Protein 3UP9 (pdb70)

Radius of gyration: 18.35 Å; Cα contacts (8 Å, |Δi|>4): 469; chains: 1; bounding box: 37×60×36 Å

B-factor: mean 46.33, std 10.63, range [28.47, 101.65]

Organism: NCBI:txid411466

InterPro domains:
  IPR004872 Lipoprotein NlpA family [PF03180] (41-277)
  IPR004872 Lipoprotein NlpA family [PIRSF002854] (6-276)
  IPR004872 Lipoprotein NlpA family [PTHR30429] (1-277)

Solvent-accessible surface area: 11152 Å² total

Secondary structure (DSSP, 8-state):
-PEEEEEEE-IIIIIHHHHHHHHHTHHHHTEEEEEEE-SSSHHHHHHHHTTS-SEEEEEEHHHHHHHHHHH---EEE----EE---EEE-SS-S-GGG--TTEEEEEE-SHHHHHHHHHHHHHTTSEEPPP---STTTSEESSSEEEEEE-GGGHHHHTTTSSEEEE-HHHHHHTT--HHHH-SEE---TT---EEEEEEETT-TTHHHHHHHHHHHTSHHHHHHHHHH--SSSSEE-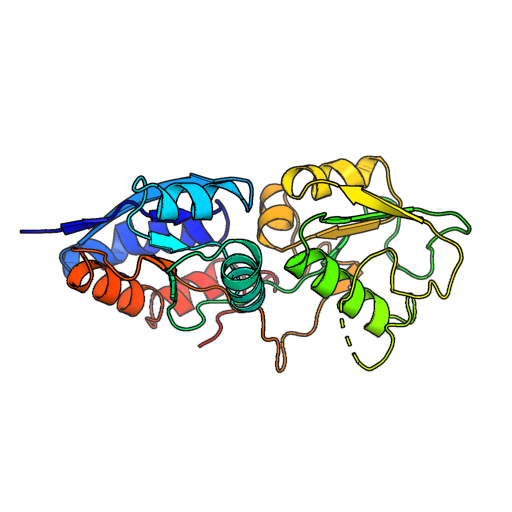-

CATH classification: 3.40.190.10 (+1 more: 3.40.190.10)

Structure (mmCIF, N/CA/C/O backbone):
data_3UP9
#
_entry.id   3UP9
#
_cell.length_a   95.917
_cell.length_b   95.917
_cell.length_c   93.781
_cell.angle_alpha   90.000
_cell.angle_beta   90.000
_cell.angle_gamma   90.000
#
_symmetry.space_group_name_H-M   'I 41'
#
loop_
_entity.id
_entity.type
_entity.pdbx_description
1 polymer 'Putative uncharacterized protein'
2 non-polymer SELENOMETHIONINE
3 non-polymer 'TETRAETHYLENE GLYCOL'
4 non-polymer 2-{2-[2-(2-{2-[2-(2-ETHOXY-ETHOXY)-ETHOXY]-ETHOXY}-ETHOXY)-ETHOXY]-ETHOXY}-ETHANOL
5 water water
#
loop_
_atom_site.group_PDB
_atom_site.id
_atom_site.type_symbol
_atom_site.label_atom_id
_atom_site.label_alt_id
_atom_site.label_comp_id
_atom_site.label_asym_id
_atom_site.label_entity_id
_atom_site.label_seq_id
_atom_site.pdbx_PDB_ins_code
_atom_site.Cartn_x
_atom_site.Cartn_y
_atom_site.Cartn_z
_atom_site.occupancy
_atom_site.B_iso_or_equiv
_atom_site.auth_seq_id
_atom_site.auth_comp_id
_atom_site.auth_asym_id
_atom_site.auth_atom_id
_atom_site.pdbx_PDB_model_num
ATOM 1 N N . ASP A 1 5 ? 21.037 2.250 47.627 1.00 78.18 37 ASP A N 1
ATOM 2 C CA . ASP A 1 5 ? 20.871 3.080 48.872 1.00 80.60 37 ASP A CA 1
ATOM 3 C C . ASP A 1 5 ? 22.077 4.024 49.273 1.00 76.38 37 ASP A C 1
ATOM 4 O O . ASP A 1 5 ? 22.312 4.270 50.479 1.00 74.11 37 ASP A O 1
ATOM 9 N N . VAL A 1 6 ? 22.799 4.562 48.271 1.00 64.65 38 VAL A N 1
ATOM 10 C CA . VAL A 1 6 ? 23.635 5.775 48.413 1.00 58.69 38 VAL A CA 1
ATOM 11 C C . VAL A 1 6 ? 22.639 6.955 48.685 1.00 53.94 38 VAL A C 1
ATOM 12 O O . VAL A 1 6 ? 21.678 7.102 47.963 1.00 52.23 38 VAL A O 1
ATOM 16 N N . VAL A 1 7 ? 22.821 7.752 49.747 1.00 48.42 39 VAL A N 1
ATOM 17 C CA . VAL A 1 7 ? 21.919 8.895 50.013 1.00 44.21 39 VAL A CA 1
ATOM 18 C C . VAL A 1 7 ? 22.539 10.192 49.432 1.00 44.16 39 VAL A C 1
ATOM 19 O O . VAL A 1 7 ? 23.729 10.452 49.600 1.00 43.92 39 VAL A O 1
ATOM 23 N N . THR A 1 8 ? 21.732 11.020 48.763 1.00 43.99 40 THR A N 1
ATOM 24 C CA . THR A 1 8 ? 22.241 12.253 48.199 1.00 43.72 40 THR A CA 1
ATOM 25 C C . THR A 1 8 ? 21.865 13.345 49.111 1.00 42.33 40 THR A C 1
ATOM 26 O O . THR A 1 8 ? 20.728 13.351 49.557 1.00 49.51 40 THR A O 1
ATOM 30 N N . LEU A 1 9 ? 22.778 14.293 49.346 1.00 40.34 41 LEU A N 1
ATOM 31 C CA . LEU A 1 9 ? 22.534 15.400 50.274 1.00 40.26 41 LEU A CA 1
ATOM 32 C C . LEU A 1 9 ? 22.682 16.750 49.597 1.00 39.70 41 LEU A C 1
ATOM 33 O O . LEU A 1 9 ? 23.750 17.045 49.132 1.00 39.87 41 LEU A O 1
ATOM 38 N N . THR A 1 10 ? 21.633 17.584 49.579 1.00 40.42 42 THR A N 1
ATOM 39 C CA A THR A 1 10 ? 21.752 18.937 49.055 0.50 40.30 42 THR A CA 1
ATOM 40 C CA B THR A 1 10 ? 21.736 18.955 49.078 0.50 39.72 42 THR A CA 1
ATOM 41 C C . THR A 1 10 ? 22.289 19.826 50.214 1.00 39.87 42 THR A C 1
ATOM 42 O O . THR A 1 10 ? 21.657 19.952 51.291 1.00 40.14 42 THR A O 1
ATOM 49 N N . VAL A 1 11 ? 23.491 20.382 50.030 1.00 37.13 43 VAL A N 1
ATOM 50 C CA . VAL A 1 11 ? 24.116 21.194 51.030 1.00 36.67 43 VAL A CA 1
ATOM 51 C C . VAL A 1 11 ? 24.420 22.585 50.458 1.00 38.50 43 VAL A C 1
ATOM 52 O O . VAL A 1 11 ? 25.121 22.696 49.435 1.00 36.93 43 VAL A O 1
ATOM 56 N N . GLY A 1 12 ? 23.896 23.632 51.129 1.00 37.70 44 GLY A N 1
ATOM 57 C CA . GLY A 1 12 ? 24.154 25.010 50.783 1.00 34.21 44 GLY A CA 1
ATOM 58 C C . GLY A 1 12 ? 25.393 25.566 51.458 1.00 34.10 44 GLY A C 1
ATOM 59 O O . GLY A 1 12 ? 25.650 25.280 52.610 1.00 35.42 44 GLY A O 1
ATOM 60 N N . ALA A 1 13 ? 26.183 26.355 50.741 1.00 34.63 45 ALA A N 1
ATOM 61 C CA . ALA A 1 13 ? 27.500 26.751 51.241 1.00 33.07 45 ALA A CA 1
ATOM 62 C C . ALA A 1 13 ? 27.904 28.025 50.565 1.00 31.77 45 ALA A C 1
ATOM 63 O O . ALA A 1 13 ? 27.577 28.227 49.405 1.00 33.36 45 ALA A O 1
ATOM 65 N N . THR A 1 14 ? 28.607 28.901 51.280 1.00 33.29 46 THR A N 1
ATOM 66 C CA . THR A 1 14 ? 29.232 30.075 50.632 1.00 34.13 46 THR A CA 1
ATOM 67 C C . THR A 1 14 ? 30.403 29.564 49.790 1.00 34.33 46 THR A C 1
ATOM 68 O O . THR A 1 14 ? 30.961 28.486 50.044 1.00 35.67 46 THR A O 1
ATOM 72 N N . PRO A 1 15 ? 30.789 30.296 48.754 1.00 35.08 47 PRO A N 1
ATOM 73 C CA . PRO A 1 15 ? 31.766 29.605 47.858 1.00 36.03 47 PRO A CA 1
ATOM 74 C C . PRO A 1 15 ? 33.135 29.270 48.451 1.00 36.16 47 PRO A C 1
ATOM 75 O O . PRO A 1 15 ? 33.671 28.203 48.155 1.00 35.43 47 PRO A O 1
ATOM 79 N N . SER A 1 16 ? 33.724 30.187 49.226 1.00 36.87 48 SER A N 1
ATOM 80 C CA . SER A 1 16 ? 35.075 29.956 49.770 1.00 36.78 48 SER A CA 1
ATOM 81 C C . SER A 1 16 ? 35.109 30.370 51.219 1.00 35.15 48 SER A C 1
ATOM 82 O O . SER A 1 16 ? 34.717 31.471 51.548 1.00 38.25 48 SER A O 1
ATOM 85 N N . PRO A 1 17 ? 35.579 29.494 52.104 1.00 36.46 49 PRO A N 1
ATOM 86 C CA . PRO A 1 17 ? 36.094 28.122 51.927 1.00 37.31 49 PRO A CA 1
ATOM 87 C C . PRO A 1 17 ? 35.058 26.982 51.746 1.00 38.79 49 PRO A C 1
ATOM 88 O O . PRO A 1 17 ? 35.428 25.863 51.310 1.00 38.35 49 PRO A O 1
ATOM 92 N N . HIS A 1 18 ? 33.804 27.251 52.096 1.00 35.58 50 HIS A N 1
ATOM 93 C CA . HIS A 1 18 ? 32.864 26.178 52.382 1.00 36.78 50 HIS A CA 1
ATOM 94 C C . HIS A 1 18 ? 32.597 25.302 51.178 1.00 36.94 50 HIS A C 1
ATOM 95 O O . HIS A 1 18 ? 32.770 24.101 51.267 1.00 36.41 50 HIS A O 1
ATOM 102 N N . ALA A 1 19 ? 32.193 25.869 50.047 1.00 35.97 51 ALA A N 1
ATOM 103 C CA . ALA A 1 19 ? 31.957 25.027 48.867 1.00 37.12 51 ALA A CA 1
ATOM 104 C C . ALA A 1 19 ? 33.229 24.339 48.413 1.00 38.27 51 ALA A C 1
ATOM 105 O O . ALA A 1 19 ? 33.170 23.200 47.993 1.00 39.19 51 ALA A O 1
ATOM 107 N N . LYS A 1 20 ? 34.384 24.980 48.509 1.00 40.27 52 LYS A N 1
ATOM 108 C CA . LYS A 1 20 ? 35.647 24.280 48.153 1.00 40.45 52 LYS A CA 1
ATOM 109 C C . LYS A 1 20 ? 35.928 23.036 49.041 1.00 38.52 52 LYS A C 1
ATOM 110 O O . LYS A 1 20 ? 36.319 21.976 48.559 1.00 43.23 52 LYS A O 1
ATOM 116 N N . ILE A 1 21 ? 35.756 23.176 50.343 1.00 38.45 53 ILE A N 1
ATOM 117 C CA . ILE A 1 21 ? 35.941 22.076 51.307 1.00 37.44 53 ILE A CA 1
ATOM 118 C C . ILE A 1 21 ? 34.952 20.968 50.954 1.00 38.31 53 ILE A C 1
ATOM 119 O O . ILE A 1 21 ? 35.326 19.802 50.893 1.00 37.52 53 ILE A O 1
ATOM 124 N N . LEU A 1 22 ? 33.697 21.333 50.674 1.00 37.14 54 LEU A N 1
ATOM 125 C CA . LEU A 1 22 ? 32.663 20.325 50.322 1.00 37.11 54 LEU A CA 1
ATOM 126 C C . LEU A 1 22 ? 32.970 19.627 48.989 1.00 37.67 54 LEU A C 1
ATOM 127 O O . LEU A 1 22 ? 32.594 18.484 48.823 1.00 38.14 54 LEU A O 1
ATOM 132 N N . THR A 1 23 ? 33.696 20.304 48.089 1.00 36.39 55 THR A N 1
ATOM 133 C CA . THR A 1 23 ? 33.990 19.777 46.773 1.00 35.46 55 THR A CA 1
ATOM 134 C C . THR A 1 23 ? 35.174 18.777 46.950 1.00 36.74 55 THR A C 1
ATOM 135 O O . THR A 1 23 ? 35.105 17.671 46.413 1.00 35.24 55 THR A O 1
ATOM 139 N N . TYR A 1 24 ? 36.178 19.127 47.771 1.00 36.74 56 TYR A N 1
ATOM 140 C CA . TYR A 1 24 ? 37.217 18.176 48.123 1.00 38.74 56 TYR A CA 1
ATOM 141 C C . TYR A 1 24 ? 36.585 16.882 48.670 1.00 38.38 56 TYR A C 1
ATOM 142 O O . TYR A 1 24 ? 36.880 15.782 48.206 1.00 37.83 56 TYR A O 1
ATOM 151 N N . ILE A 1 25 ? 35.668 17.031 49.613 1.00 37.76 57 ILE A N 1
ATOM 152 C CA . ILE A 1 25 ? 34.995 15.872 50.210 1.00 39.31 57 ILE A CA 1
ATOM 153 C C . ILE A 1 25 ? 34.229 15.092 49.130 1.00 41.05 57 ILE A C 1
ATOM 154 O O . ILE A 1 25 ? 34.340 13.895 48.990 1.00 41.45 57 ILE A O 1
ATOM 159 N N . ASN A 1 26 ? 33.438 15.784 48.349 1.00 42.38 58 ASN A N 1
ATOM 160 C CA . ASN A 1 26 ? 32.721 15.096 47.308 1.00 42.97 58 ASN A CA 1
ATOM 161 C C . ASN A 1 26 ? 33.605 14.289 46.356 1.00 43.93 58 ASN A C 1
ATOM 162 O O . ASN A 1 26 ? 33.285 13.183 45.956 1.00 46.13 58 ASN A O 1
ATOM 167 N N . ASP A 1 27 ? 34.709 14.865 45.956 1.00 45.26 59 ASP A N 1
ATOM 168 C CA . ASP A 1 27 ? 35.488 14.277 44.892 1.00 47.05 59 ASP A CA 1
ATOM 169 C C . ASP A 1 27 ? 36.434 13.245 45.463 1.00 48.12 59 ASP A C 1
ATOM 170 O O . ASP A 1 27 ? 36.913 12.401 44.724 1.00 45.61 59 ASP A O 1
ATOM 175 N N . ASN A 1 28 ? 36.762 13.354 46.758 1.00 46.44 60 ASN A N 1
ATOM 176 C CA . ASN A 1 28 ? 37.791 12.477 47.328 1.00 48.79 60 ASN A CA 1
ATOM 177 C C . ASN A 1 28 ? 37.312 11.446 48.349 1.00 49.26 60 ASN A C 1
ATOM 178 O O . ASN A 1 28 ? 37.854 10.323 48.388 1.00 50.52 60 ASN A O 1
ATOM 183 N N . LEU A 1 29 ? 36.281 11.809 49.121 1.00 46.77 61 LEU A N 1
ATOM 184 C CA . LEU A 1 29 ? 35.843 11.038 50.323 1.00 46.98 61 LEU A CA 1
ATOM 185 C C . LEU A 1 29 ? 34.379 10.514 50.311 1.00 47.62 61 LEU A C 1
ATOM 186 O O . LEU A 1 29 ? 34.064 9.535 50.956 1.00 49.76 61 LEU A O 1
ATOM 191 N N . ALA A 1 30 ? 33.471 11.152 49.588 1.00 48.03 62 ALA A N 1
ATOM 192 C CA . ALA A 1 30 ? 32.052 10.840 49.745 1.00 48.39 62 ALA A CA 1
ATOM 193 C C . ALA A 1 30 ? 31.720 9.444 49.292 1.00 51.52 62 ALA A C 1
ATOM 194 O O . ALA A 1 30 ? 30.989 8.758 49.997 1.00 53.35 62 ALA A O 1
ATOM 196 N N . ALA A 1 31 ? 32.256 9.023 48.143 1.00 53.07 63 ALA A N 1
ATOM 197 C CA . ALA A 1 31 ? 32.021 7.667 47.582 1.00 54.53 63 ALA A CA 1
ATOM 198 C C . ALA A 1 31 ? 32.358 6.520 48.561 1.00 55.28 63 ALA A C 1
ATOM 199 O O . ALA A 1 31 ? 31.604 5.564 48.657 1.00 56.40 63 ALA A O 1
ATOM 201 N N . ASP A 1 32 ? 33.492 6.594 49.251 1.00 57.49 64 ASP A N 1
ATOM 202 C CA . ASP A 1 32 ? 33.832 5.579 50.270 1.00 59.73 64 ASP A CA 1
ATOM 203 C C . ASP A 1 32 ? 32.831 5.618 51.432 1.00 58.18 64 ASP A C 1
ATOM 204 O O . ASP A 1 32 ? 32.592 4.565 52.036 1.00 58.02 64 ASP A O 1
ATOM 209 N N . ALA A 1 33 ? 32.300 6.818 51.784 1.00 52.02 65 ALA A N 1
ATOM 210 C CA . ALA A 1 33 ? 31.316 6.970 52.886 1.00 49.12 65 ALA A CA 1
ATOM 211 C C . ALA A 1 33 ? 29.846 6.577 52.511 1.00 48.96 65 ALA A C 1
ATOM 212 O O . ALA A 1 33 ? 28.964 6.525 53.373 1.00 50.55 65 ALA A O 1
ATOM 214 N N . GLY A 1 34 ? 29.610 6.258 51.239 1.00 48.81 66 GLY A N 1
ATOM 215 C CA . GLY A 1 34 ? 28.281 5.928 50.722 1.00 49.71 66 GLY A CA 1
ATOM 216 C C . GLY A 1 34 ? 27.306 7.105 50.597 1.00 48.59 66 GLY A C 1
ATOM 217 O O . GLY A 1 34 ? 26.089 6.903 50.585 1.00 48.66 66 GLY A O 1
ATOM 218 N N . ILE A 1 35 ? 27.831 8.332 50.509 1.00 47.38 67 ILE A N 1
ATOM 219 C CA . ILE A 1 35 ? 27.007 9.533 50.218 1.00 46.21 67 ILE A CA 1
ATOM 220 C C . ILE A 1 35 ? 27.433 10.277 48.904 1.00 45.88 67 ILE A C 1
ATOM 221 O O . ILE A 1 35 ? 28.528 10.113 48.408 1.00 44.24 67 ILE A O 1
ATOM 226 N N . LYS A 1 36 ? 26.511 11.066 48.360 1.00 44.88 68 LYS A N 1
ATOM 227 C CA . LYS A 1 36 ? 26.768 11.986 47.264 1.00 44.90 68 LYS A CA 1
ATOM 228 C C . LYS A 1 36 ? 26.400 13.401 47.734 1.00 42.84 68 LYS A C 1
ATOM 229 O O . LYS A 1 36 ? 25.399 13.598 48.427 1.00 42.99 68 LYS A O 1
ATOM 235 N N . LEU A 1 37 ? 27.225 14.386 47.393 1.00 40.84 69 LEU A N 1
ATOM 236 C CA . LEU A 1 37 ? 26.884 15.759 47.705 1.00 39.49 69 LEU A CA 1
ATOM 237 C C . LEU A 1 37 ? 26.370 16.545 46.506 1.00 37.92 69 LEU A C 1
ATOM 238 O O . LEU A 1 37 ? 26.955 16.544 45.450 1.00 37.98 69 LEU A O 1
ATOM 243 N N . ASP A 1 38 ? 25.287 17.267 46.714 1.00 39.00 70 ASP A N 1
ATOM 244 C CA . ASP A 1 38 ? 24.771 18.258 45.740 1.00 39.68 70 ASP A CA 1
ATOM 245 C C . ASP A 1 38 ? 25.047 19.645 46.344 1.00 39.86 70 ASP A C 1
ATOM 246 O O . ASP A 1 38 ? 24.279 20.105 47.144 1.00 37.15 70 ASP A O 1
ATOM 251 N N . ILE A 1 39 ? 26.161 20.287 45.957 1.00 40.20 71 ILE A N 1
ATOM 252 C CA . ILE A 1 39 ? 26.562 21.534 46.550 1.00 37.06 71 ILE A CA 1
ATOM 253 C C . ILE A 1 39 ? 25.802 22.648 45.852 1.00 36.58 71 ILE A C 1
ATOM 254 O O . ILE A 1 39 ? 25.845 22.736 44.646 1.00 37.40 71 ILE A O 1
ATOM 259 N N . VAL A 1 40 ? 25.176 23.518 46.646 1.00 35.78 72 VAL A N 1
ATOM 260 C CA . VAL A 1 40 ? 24.512 24.738 46.170 1.00 35.39 72 VAL A CA 1
ATOM 261 C C . VAL A 1 40 ? 25.203 25.930 46.819 1.00 35.27 72 VAL A C 1
ATOM 262 O O . VAL A 1 40 ? 25.337 26.017 48.062 1.00 33.91 72 VAL A O 1
ATOM 266 N N . GLU A 1 41 ? 25.714 26.838 45.982 1.00 35.75 73 GLU A N 1
ATOM 267 C CA . GLU A 1 41 ? 26.494 27.973 46.464 1.00 35.71 73 GLU A CA 1
ATOM 268 C C . GLU A 1 41 ? 25.560 29.155 46.751 1.00 36.18 73 GLU A C 1
ATOM 269 O O . GLU A 1 41 ? 24.530 29.336 46.072 1.00 36.62 73 GLU A O 1
ATOM 275 N N . TYR A 1 42 ? 25.827 29.862 47.846 1.00 37.17 74 TYR A N 1
ATOM 276 C CA . TYR A 1 42 ? 24.966 30.982 48.275 1.00 36.45 74 TYR A CA 1
ATOM 277 C C . TYR A 1 42 ? 25.957 32.096 48.528 1.00 37.75 74 TYR A C 1
ATOM 278 O O . TYR A 1 42 ? 27.098 31.811 48.951 1.00 37.05 74 TYR A O 1
ATOM 287 N N . THR A 1 43 ? 25.569 33.352 48.285 1.00 42.13 75 THR A N 1
ATOM 288 C CA . THR A 1 43 ? 26.513 34.479 48.491 1.00 45.94 75 THR A CA 1
ATOM 289 C C . THR A 1 43 ? 26.133 35.427 49.662 1.00 47.48 75 THR A C 1
ATOM 290 O O . THR A 1 43 ? 26.900 36.333 49.971 1.00 55.16 75 THR A O 1
ATOM 294 N N . ASP A 1 44 ? 24.985 35.208 50.296 1.00 42.86 76 ASP A N 1
ATOM 295 C CA . ASP A 1 44 ? 24.584 35.965 51.480 1.00 45.93 76 ASP A CA 1
ATOM 296 C C . ASP A 1 44 ? 24.171 35.004 52.634 1.00 43.74 76 ASP A C 1
ATOM 297 O O . ASP A 1 44 ? 24.121 33.792 52.450 1.00 43.13 76 ASP A O 1
ATOM 302 N N . TYR A 1 45 ? 23.879 35.574 53.805 1.00 41.23 77 TYR A N 1
ATOM 303 C CA . TYR A 1 45 ? 23.746 34.811 55.030 1.00 39.53 77 TYR A CA 1
ATOM 304 C C . TYR A 1 45 ? 22.313 34.410 55.342 1.00 38.71 77 TYR A C 1
ATOM 305 O O . TYR A 1 45 ? 22.116 33.388 55.982 1.00 44.93 77 TYR A O 1
ATOM 314 N N . VAL A 1 46 ? 21.349 35.206 54.883 1.00 37.99 78 VAL A N 1
ATOM 315 C CA . VAL A 1 46 ? 19.934 35.017 55.137 1.00 40.24 78 VAL A CA 1
ATOM 316 C C . VAL A 1 46 ? 19.386 33.757 54.432 1.00 41.33 78 VAL A C 1
ATOM 317 O O . VAL A 1 46 ? 18.707 32.907 55.019 1.00 39.89 78 VAL A O 1
ATOM 321 N N . GLN A 1 47 ? 19.788 33.607 53.192 1.00 42.85 79 GLN A N 1
ATOM 322 C CA . GLN A 1 47 ? 19.193 32.675 52.278 1.00 44.36 79 GLN A CA 1
ATOM 323 C C . GLN A 1 47 ? 19.414 31.197 52.551 1.00 39.96 79 GLN A C 1
ATOM 324 O O . GLN A 1 47 ? 18.486 30.437 52.412 1.00 44.46 79 GLN A O 1
ATOM 330 N N . PRO A 1 48 ? 20.631 30.761 52.922 1.00 38.47 80 PRO A N 1
ATOM 331 C CA . PRO A 1 48 ? 20.827 29.324 53.273 1.00 37.97 80 PRO A CA 1
ATOM 332 C C . PRO A 1 48 ? 20.016 28.806 54.471 1.00 37.55 80 PRO A C 1
ATOM 333 O O . PRO A 1 48 ? 19.604 27.654 54.493 1.00 37.70 80 PRO A O 1
ATOM 337 N N . ASN A 1 49 ? 19.791 29.662 55.458 1.00 36.90 81 ASN A N 1
ATOM 338 C CA . ASN A 1 49 ? 19.030 29.257 56.624 1.00 35.86 81 ASN A CA 1
ATOM 339 C C . ASN A 1 49 ? 17.528 29.177 56.240 1.00 38.24 81 ASN A C 1
ATOM 340 O O . ASN A 1 49 ? 16.865 28.198 56.596 1.00 35.13 81 ASN A O 1
ATOM 345 N N . THR A 1 50 ? 17.037 30.131 55.428 1.00 36.76 82 THR A N 1
ATOM 346 C CA . THR A 1 50 ? 15.682 30.080 54.898 1.00 37.98 82 THR A CA 1
ATOM 347 C C . THR A 1 50 ? 15.476 28.793 54.054 1.00 37.50 82 THR A C 1
ATOM 348 O O . THR A 1 50 ? 14.514 28.068 54.211 1.00 36.98 82 THR A O 1
ATOM 352 N N . ALA A 1 51 ? 16.402 28.510 53.157 1.00 37.52 83 ALA A N 1
ATOM 353 C CA . ALA A 1 51 ? 16.312 27.284 52.339 1.00 38.49 83 ALA A CA 1
ATOM 354 C C . ALA A 1 51 ? 16.341 26.035 53.217 1.00 36.18 83 ALA A C 1
ATOM 355 O O . ALA A 1 51 ? 15.582 25.133 52.935 1.00 35.57 83 ALA A O 1
ATOM 357 N N . LEU A 1 52 ? 17.226 25.967 54.231 1.00 35.79 84 LEU A N 1
ATOM 358 C CA . LEU A 1 52 ? 17.197 24.831 55.218 1.00 36.60 84 LEU A CA 1
ATOM 359 C C . LEU A 1 52 ? 15.852 24.771 55.917 1.00 36.85 84 LEU A C 1
ATOM 360 O O . LEU A 1 52 ? 15.247 23.723 55.993 1.00 37.00 84 LEU A O 1
ATOM 365 N N . ASN A 1 53 ? 15.341 25.914 56.368 1.00 39.04 85 ASN A N 1
ATOM 366 C CA . ASN A 1 53 ? 14.048 25.931 57.039 1.00 39.38 85 ASN A CA 1
ATOM 367 C C . ASN A 1 53 ? 12.882 25.461 56.184 1.00 42.23 85 ASN A C 1
ATOM 368 O O . ASN A 1 53 ? 12.017 24.737 56.686 1.00 40.26 85 ASN A O 1
ATOM 373 N N . ASP A 1 54 ? 12.849 25.899 54.922 1.00 45.54 86 ASP A N 1
ATOM 374 C CA . ASP A 1 54 ? 11.683 25.727 54.061 1.00 48.74 86 ASP A CA 1
ATOM 375 C C . ASP A 1 54 ? 11.706 24.370 53.377 1.00 48.90 86 ASP A C 1
ATOM 376 O O . ASP A 1 54 ? 10.840 24.070 52.579 1.00 47.42 86 ASP A O 1
ATOM 381 N N . GLY A 1 55 ? 12.748 23.580 53.569 1.00 46.91 87 GLY A N 1
ATOM 382 C CA . GLY A 1 55 ? 12.804 22.283 52.910 1.00 46.06 87 GLY A CA 1
ATOM 383 C C . GLY A 1 55 ? 13.578 22.193 51.589 1.00 45.13 87 GLY A C 1
ATOM 384 O O . GLY A 1 55 ? 13.402 21.258 50.883 1.00 45.02 87 GLY A O 1
ATOM 385 N N . ASP A 1 56 ? 14.468 23.117 51.270 1.00 47.14 88 ASP A N 1
ATOM 386 C CA . ASP A 1 56 ? 15.155 23.094 49.980 1.00 48.79 88 ASP A CA 1
ATOM 387 C C . ASP A 1 56 ? 16.558 22.429 50.044 1.00 47.03 88 ASP A C 1
ATOM 388 O O . ASP A 1 56 ? 17.083 22.006 49.020 1.00 47.77 88 ASP A O 1
ATOM 393 N N . LEU A 1 57 ? 17.124 22.386 51.255 1.00 42.89 89 LEU A N 1
ATOM 394 C CA . LEU A 1 57 ? 18.436 21.910 51.574 1.00 38.83 89 LEU A CA 1
ATOM 395 C C . LEU A 1 57 ? 18.287 20.893 52.671 1.00 39.00 89 LEU A C 1
ATOM 396 O O . LEU A 1 57 ? 17.411 20.967 53.518 1.00 42.38 89 LEU A O 1
ATOM 401 N N . ASP A 1 58 ? 19.178 19.933 52.658 1.00 42.32 90 ASP A N 1
ATOM 402 C CA . ASP A 1 58 ? 19.306 18.956 53.738 1.00 42.09 90 ASP A CA 1
ATOM 403 C C . ASP A 1 58 ? 20.180 19.513 54.863 1.00 38.69 90 ASP A C 1
ATOM 404 O O . ASP A 1 58 ? 19.958 19.191 56.024 1.00 42.81 90 ASP A O 1
ATOM 409 N N . ALA A 1 59 ? 21.164 20.334 54.523 1.00 35.49 91 ALA A N 1
ATOM 410 C CA . ALA A 1 59 ? 22.127 20.871 55.491 1.00 35.56 91 ALA A CA 1
ATOM 411 C C . ALA A 1 59 ? 22.657 22.151 54.882 1.00 34.38 91 ALA A C 1
ATOM 412 O O . ALA A 1 59 ? 22.507 22.356 53.700 1.00 37.93 91 ALA A O 1
ATOM 414 N N . ASN A 1 60 ? 23.237 23.033 55.673 1.00 33.37 92 ASN A N 1
ATOM 415 C CA . ASN A 1 60 ? 24.067 24.112 55.124 1.00 34.24 92 ASN A CA 1
ATOM 416 C C . ASN A 1 60 ? 25.384 24.156 55.899 1.00 35.49 92 ASN A C 1
ATOM 417 O O . ASN A 1 60 ? 25.491 23.659 57.011 1.00 35.21 92 ASN A O 1
ATOM 422 N N . PHE A 1 61 ? 26.390 24.722 55.262 1.00 35.55 93 PHE A N 1
ATOM 423 C CA . PHE A 1 61 ? 27.717 24.836 55.838 1.00 37.30 93 PHE A CA 1
ATOM 424 C C . PHE A 1 61 ? 28.261 26.210 55.447 1.00 37.76 93 PHE A C 1
ATOM 425 O O . PHE A 1 61 ? 28.830 26.376 54.373 1.00 33.94 93 PHE A O 1
ATOM 433 N N . TYR A 1 62 ? 27.988 27.204 56.303 1.00 37.65 94 TYR A N 1
ATOM 434 C CA . TYR A 1 62 ? 28.367 28.592 56.027 1.00 36.93 94 TYR A CA 1
ATOM 435 C C . TYR A 1 62 ? 28.415 29.479 57.263 1.00 37.38 94 TYR A C 1
ATOM 436 O O . TYR A 1 62 ? 28.917 30.560 57.169 1.00 36.27 94 TYR A O 1
ATOM 445 N N . GLN A 1 63 ? 27.866 29.030 58.399 1.00 36.84 95 GLN A N 1
ATOM 446 C CA . GLN A 1 63 ? 27.623 29.912 59.511 1.00 35.93 95 GLN A CA 1
ATOM 447 C C . GLN A 1 63 ? 28.386 29.523 60.795 1.00 36.32 95 GLN A C 1
ATOM 448 O O . GLN A 1 63 ? 28.838 28.391 60.954 1.00 34.76 95 GLN A O 1
ATOM 454 N N . THR A 1 64 ? 28.548 30.510 61.661 1.00 34.89 96 THR A N 1
ATOM 455 C CA . THR A 1 64 ? 29.299 30.420 62.876 1.00 34.78 96 THR A CA 1
ATOM 456 C C . THR A 1 64 ? 28.284 30.101 63.951 1.00 35.18 96 THR A C 1
ATOM 457 O O . THR A 1 64 ? 27.100 30.335 63.797 1.00 35.09 96 THR A O 1
ATOM 461 N N . VAL A 1 65 ? 28.788 29.572 65.059 1.00 37.83 97 VAL A N 1
ATOM 462 C CA . VAL A 1 65 ? 27.981 29.169 66.195 1.00 36.17 97 VAL A CA 1
ATOM 463 C C . VAL A 1 65 ? 27.224 30.347 66.780 1.00 37.13 97 VAL A C 1
ATOM 464 O O . VAL A 1 65 ? 26.044 30.214 67.041 1.00 40.47 97 VAL A O 1
ATOM 468 N N . PRO A 1 66 ? 27.872 31.504 66.984 1.00 40.19 98 PRO A N 1
ATOM 469 C CA . PRO A 1 66 ? 27.122 32.659 67.454 1.00 39.39 98 PRO A CA 1
ATOM 470 C C . PRO A 1 66 ? 26.020 33.205 66.512 1.00 37.93 98 PRO A C 1
ATOM 471 O O . PRO A 1 66 ? 24.950 33.616 66.978 1.00 36.59 98 PRO A O 1
ATOM 475 N N . TYR A 1 67 ? 26.270 33.226 65.215 1.00 34.23 99 TYR A N 1
ATOM 476 C CA . TYR A 1 67 ? 25.265 33.620 64.260 1.00 33.73 99 TYR A CA 1
ATOM 477 C C . TYR A 1 67 ? 24.079 32.652 64.306 1.00 33.96 99 TYR A C 1
ATOM 478 O O . TYR A 1 67 ? 22.914 33.097 64.285 1.00 33.77 99 TYR A O 1
ATOM 487 N N . LEU A 1 68 ? 24.365 31.342 64.357 1.00 33.81 100 LEU A N 1
ATOM 488 C CA . LEU A 1 68 ? 23.312 30.315 64.465 1.00 36.46 100 LEU A CA 1
ATOM 489 C C . LEU A 1 68 ? 22.452 30.525 65.709 1.00 38.36 100 LEU A C 1
ATOM 490 O O . LEU A 1 68 ? 21.237 30.485 65.626 1.00 40.69 100 LEU A O 1
ATOM 495 N N . GLU A 1 69 ? 23.092 30.784 66.850 1.00 39.20 101 GLU A N 1
ATOM 496 C CA . GLU A 1 69 ? 22.382 30.985 68.108 1.00 39.57 101 GLU A CA 1
ATOM 497 C C . GLU A 1 69 ? 21.475 32.209 68.018 1.00 38.19 101 GLU A C 1
ATOM 498 O O . GLU A 1 69 ? 20.357 32.166 68.454 1.00 38.00 101 GLU A O 1
ATOM 504 N N . ASN A 1 70 ? 21.963 33.289 67.450 1.00 37.25 102 ASN A N 1
ATOM 505 C CA . ASN A 1 70 ? 21.134 34.460 67.183 1.00 39.13 102 ASN A CA 1
ATOM 506 C C . ASN A 1 70 ? 19.939 34.190 66.222 1.00 38.85 102 ASN A C 1
ATOM 507 O O . ASN A 1 70 ? 18.830 34.708 66.492 1.00 39.42 102 ASN A O 1
ATOM 512 N N . ALA A 1 71 ? 20.163 33.392 65.161 1.00 35.67 103 ALA A N 1
ATOM 513 C CA . ALA A 1 71 ? 19.123 33.082 64.159 1.00 35.74 103 ALA A CA 1
ATOM 514 C C . ALA A 1 71 ? 18.013 32.251 64.799 1.00 36.54 103 ALA A C 1
ATOM 515 O O . ALA A 1 71 ? 16.835 32.466 64.524 1.00 36.39 103 ALA A O 1
ATOM 517 N N . GLU A 1 72 ? 18.397 31.321 65.671 1.00 36.57 104 GLU A N 1
ATOM 518 C CA . GLU A 1 72 ? 17.420 30.541 66.439 1.00 38.34 104 GLU A CA 1
ATOM 519 C C . GLU A 1 72 ? 16.596 31.401 67.419 1.00 41.02 104 GLU A C 1
ATOM 520 O O . GLU A 1 72 ? 15.414 31.201 67.616 1.00 43.02 104 GLU A O 1
ATOM 526 N N . LYS A 1 73 ? 17.251 32.379 68.028 1.00 44.87 105 LYS A N 1
ATOM 527 C CA . LYS A 1 73 ? 16.647 33.271 69.003 1.00 47.20 105 LYS A CA 1
ATOM 528 C C . LYS A 1 73 ? 15.698 34.266 68.296 1.00 47.69 105 LYS A C 1
ATOM 529 O O . LYS A 1 73 ? 14.598 34.410 68.742 1.00 44.41 105 LYS A O 1
ATOM 535 N N . GLN A 1 74 ? 16.154 34.911 67.206 1.00 48.85 106 GLN A N 1
ATOM 536 C CA . GLN A 1 74 ? 15.394 35.927 66.450 1.00 49.99 106 GLN A CA 1
ATOM 537 C C . GLN A 1 74 ? 14.298 35.253 65.625 1.00 49.15 106 GLN A C 1
ATOM 538 O O . GLN A 1 74 ? 13.205 35.796 65.527 1.00 45.83 106 GLN A O 1
ATOM 544 N N . PHE A 1 75 ? 14.567 34.085 65.020 1.00 47.72 107 PHE A N 1
ATOM 545 C CA . PHE A 1 75 ? 13.574 33.492 64.101 1.00 48.94 107 PHE A CA 1
ATOM 546 C C . PHE A 1 75 ? 12.889 32.229 64.504 1.00 47.39 107 PHE A C 1
ATOM 547 O O . PHE A 1 75 ? 11.951 31.863 63.825 1.00 48.74 107 PHE A O 1
ATOM 555 N N . GLY A 1 76 ? 13.355 31.524 65.548 1.00 46.48 108 GLY A N 1
ATOM 556 C CA . GLY A 1 76 ? 12.687 30.291 66.053 1.00 43.36 108 GLY A CA 1
ATOM 557 C C . GLY A 1 76 ? 13.081 29.048 65.253 1.00 42.35 108 GLY A C 1
ATOM 558 O O . GLY A 1 76 ? 12.446 27.979 65.327 1.00 39.39 108 GLY A O 1
ATOM 559 N N . TYR A 1 77 ? 14.128 29.169 64.455 1.00 40.39 109 TYR A N 1
ATOM 560 C CA . TYR A 1 77 ? 14.550 28.023 63.661 1.00 42.84 109 TYR A CA 1
ATOM 561 C C . TYR A 1 77 ? 14.800 26.802 64.553 1.00 43.59 109 TYR A C 1
ATOM 562 O O . TYR A 1 77 ? 15.379 26.911 65.635 1.00 43.52 109 TYR A O 1
ATOM 571 N N . ASN A 1 78 ? 14.328 25.638 64.099 1.00 44.35 110 ASN A N 1
ATOM 572 C CA . ASN A 1 78 ? 14.628 24.383 64.789 1.00 44.02 110 ASN A CA 1
ATOM 573 C C . ASN A 1 78 ? 15.813 23.656 64.113 1.00 41.89 110 ASN A C 1
ATOM 574 O O . ASN A 1 78 ? 15.626 22.628 63.458 1.00 43.71 110 ASN A O 1
ATOM 579 N N . PHE A 1 79 ? 17.028 24.164 64.327 1.00 40.57 111 PHE A N 1
ATOM 580 C CA . PHE A 1 79 ? 18.227 23.575 63.762 1.00 39.47 111 PHE A CA 1
ATOM 581 C C . PHE A 1 79 ? 19.138 22.851 64.784 1.00 41.09 111 PHE A C 1
ATOM 582 O O . PHE A 1 79 ? 19.090 23.058 65.992 1.00 41.39 111 PHE A O 1
ATOM 590 N N . GLU A 1 80 ? 19.979 21.983 64.238 1.00 41.39 112 GLU A N 1
ATOM 591 C CA . GLU A 1 80 ? 20.953 21.225 64.977 1.00 39.68 112 GLU A CA 1
ATOM 592 C C . GLU A 1 80 ? 22.302 21.469 64.296 1.00 38.19 112 GLU A C 1
ATOM 593 O O . GLU A 1 80 ? 22.370 21.554 63.077 1.00 40.58 112 GLU A O 1
ATOM 599 N N . ALA A 1 81 ? 23.359 21.617 65.081 1.00 38.35 113 ALA A N 1
ATOM 600 C CA . ALA A 1 81 ? 24.697 21.907 64.575 1.00 36.03 113 ALA A CA 1
ATOM 601 C C . ALA A 1 81 ? 25.745 20.886 65.049 1.00 37.94 113 ALA A C 1
ATOM 602 O O . ALA A 1 81 ? 25.666 20.253 66.135 1.00 37.29 113 ALA A O 1
ATOM 604 N N . GLY A 1 82 ? 26.742 20.777 64.192 1.00 36.23 114 GLY A N 1
ATOM 605 C CA . GLY A 1 82 ? 27.904 19.977 64.407 1.00 38.89 114 GLY A CA 1
ATOM 606 C C . GLY A 1 82 ? 29.010 20.722 65.076 1.00 38.82 114 GLY A C 1
ATOM 607 O O . GLY A 1 82 ? 28.841 21.883 65.452 1.00 41.73 114 GLY A O 1
ATOM 608 N N . GLU A 1 83 ? 30.125 20.014 65.241 1.00 41.36 115 GLU A N 1
ATOM 609 C CA . GLU A 1 83 ? 31.362 20.547 65.797 1.00 44.88 115 GLU A CA 1
ATOM 610 C C . GLU A 1 83 ? 32.017 21.588 64.885 1.00 40.46 115 GLU A C 1
ATOM 611 O O . GLU A 1 83 ? 31.938 21.498 63.690 1.00 40.77 115 GLU A O 1
ATOM 617 N N . GLY A 1 84 ? 32.750 22.512 65.466 1.00 40.66 116 GLY A N 1
ATOM 618 C CA . GLY A 1 84 ? 33.542 23.484 64.738 1.00 39.43 116 GLY A CA 1
ATOM 619 C C . GLY A 1 84 ? 34.428 22.819 63.712 1.00 38.46 116 GLY A C 1
ATOM 620 O O . GLY A 1 84 ? 35.163 21.861 63.991 1.00 39.71 116 GLY A O 1
ATOM 621 N N . ILE A 1 85 ? 34.322 23.303 62.506 1.00 36.61 117 ILE A N 1
ATOM 622 C CA . ILE A 1 85 ? 35.201 22.855 61.433 1.00 38.81 117 ILE A CA 1
ATOM 623 C C . ILE A 1 85 ? 36.405 23.792 61.244 1.00 37.11 117 ILE A C 1
ATOM 624 O O . ILE A 1 85 ? 37.532 23.336 61.246 1.00 36.51 117 ILE A O 1
ATOM 629 N N . HIS A 1 86 ? 36.137 25.078 61.080 1.00 35.59 118 HIS A N 1
ATOM 630 C CA . HIS A 1 86 ? 37.166 26.055 60.914 1.00 37.22 118 HIS A CA 1
ATOM 631 C C . HIS A 1 86 ? 36.713 27.421 61.373 1.00 39.53 118 HIS A C 1
ATOM 632 O O . HIS A 1 86 ? 35.526 27.680 61.509 1.00 36.91 118 HIS A O 1
ATOM 639 N N . LEU A 1 87 ? 37.711 28.265 61.638 1.00 39.47 119 LEU A N 1
ATOM 640 C CA . LEU A 1 87 ? 37.575 29.639 61.962 1.00 40.40 119 LEU A CA 1
ATOM 641 C C . LEU A 1 87 ? 38.092 30.483 60.796 1.00 41.64 119 LEU A C 1
ATOM 642 O O . LEU A 1 87 ? 39.107 30.133 60.156 1.00 41.87 119 LEU A O 1
ATOM 647 N N . GLU A 1 88 ? 37.381 31.578 60.522 1.00 41.52 120 GLU A N 1
ATOM 648 C CA . GLU A 1 88 ? 37.818 32.632 59.598 1.00 38.34 120 GLU A CA 1
ATOM 649 C C . GLU A 1 88 ? 38.021 33.914 60.384 1.00 37.81 120 GLU A C 1
ATOM 650 O O . GLU A 1 88 ? 37.025 34.583 60.672 1.00 39.75 120 GLU A O 1
ATOM 656 N N . PRO A 1 89 ? 39.285 34.262 60.750 1.00 36.38 121 PRO A N 1
ATOM 657 C CA . PRO A 1 89 ? 39.490 35.488 61.450 1.00 36.81 121 PRO A CA 1
ATOM 658 C C . PRO A 1 89 ? 38.860 36.725 60.736 1.00 36.70 121 PRO A C 1
ATOM 659 O O . PRO A 1 89 ? 38.958 36.894 59.508 1.00 36.37 121 PRO A O 1
ATOM 663 N N . LEU A 1 90 ? 38.181 37.560 61.519 1.00 34.48 122 LEU A N 1
ATOM 664 C CA . LEU A 1 90 ? 37.548 38.748 60.992 1.00 34.39 122 LEU A CA 1
ATOM 665 C C . LEU A 1 90 ? 38.622 39.793 60.797 1.00 37.21 122 LEU A C 1
ATOM 666 O O . LEU A 1 90 ? 39.563 39.911 61.620 1.00 38.07 122 LEU A O 1
ATOM 671 N N . GLY A 1 91 ? 38.526 40.531 59.697 1.00 36.40 123 GLY A N 1
ATOM 672 C CA . GLY A 1 91 ? 39.506 41.566 59.425 1.00 37.56 123 GLY A CA 1
ATOM 673 C C . GLY A 1 91 ? 38.912 42.935 59.130 1.00 36.19 123 GLY A C 1
ATOM 674 O O . GLY A 1 91 ? 37.764 43.070 58.712 1.00 38.18 123 GLY A O 1
ATOM 675 N N . VAL A 1 92 ? 39.720 43.944 59.396 1.00 38.87 124 VAL A N 1
ATOM 676 C CA . VAL A 1 92 ? 39.517 45.301 58.959 1.00 38.92 124 VAL A CA 1
ATOM 677 C C . VAL A 1 92 ? 40.343 45.378 57.698 1.00 39.57 124 VAL A C 1
ATOM 678 O O . VAL A 1 92 ? 41.528 44.982 57.675 1.00 40.34 124 VAL A O 1
ATOM 682 N N . PHE A 1 93 ? 39.679 45.816 56.641 1.00 38.54 125 PHE A N 1
ATOM 683 C CA . PHE A 1 93 ? 40.275 45.987 55.353 1.00 38.77 125 PHE A CA 1
ATOM 684 C C . PHE A 1 93 ? 40.124 47.410 54.925 1.00 37.31 125 PHE A C 1
ATOM 685 O O . PHE A 1 93 ? 39.292 48.134 55.443 1.00 37.89 125 PHE A O 1
ATOM 693 N N . SER A 1 94 ? 40.940 47.805 53.960 1.00 39.16 126 SER A N 1
ATOM 694 C CA . SER A 1 94 ? 40.884 49.136 53.383 1.00 39.08 126 SER A CA 1
ATOM 695 C C . SER A 1 94 ? 41.598 49.133 52.028 1.00 40.97 126 SER A C 1
ATOM 696 O O . SER A 1 94 ? 42.537 48.400 51.825 1.00 41.88 126 SER A O 1
ATOM 699 N N . ASN A 1 95 ? 41.138 49.980 51.113 1.00 43.50 127 ASN A N 1
ATOM 700 C CA . ASN A 1 95 ? 41.914 50.327 49.932 1.00 45.05 127 ASN A CA 1
ATOM 701 C C . ASN A 1 95 ? 42.538 51.724 49.999 1.00 46.44 127 ASN A C 1
ATOM 702 O O . ASN A 1 95 ? 43.191 52.133 49.026 1.00 46.19 127 ASN A O 1
ATOM 707 N N . LYS A 1 96 ? 42.337 52.452 51.114 1.00 45.45 128 LYS A N 1
ATOM 708 C CA . LYS A 1 96 ? 42.750 53.881 51.208 1.00 45.49 128 LYS A CA 1
ATOM 709 C C . LYS A 1 96 ? 43.862 54.087 52.240 1.00 43.90 128 LYS A C 1
ATOM 710 O O . LYS A 1 96 ? 44.586 55.067 52.187 1.00 46.43 128 LYS A O 1
ATOM 716 N N . HIS A 1 97 ? 44.001 53.146 53.175 1.00 42.83 129 HIS A N 1
ATOM 717 C CA . HIS A 1 97 ? 44.933 53.234 54.307 1.00 41.37 129 HIS A CA 1
ATOM 718 C C . HIS A 1 97 ? 45.499 51.848 54.626 1.00 41.30 129 HIS A C 1
ATOM 719 O O . HIS A 1 97 ? 44.880 50.811 54.309 1.00 38.36 129 HIS A O 1
ATOM 726 N N . LYS A 1 98 ? 46.661 51.826 55.282 1.00 42.07 130 LYS A N 1
ATOM 727 C CA . LYS A 1 98 ? 47.262 50.577 55.774 1.00 43.63 130 LYS A CA 1
ATOM 728 C C . LYS A 1 98 ? 47.224 50.553 57.354 1.00 43.09 130 LYS A C 1
ATOM 729 O O . LYS A 1 98 ? 47.585 49.558 57.971 1.00 44.14 130 LYS A O 1
ATOM 735 N N . SER A 1 99 ? 46.765 51.625 57.994 1.00 41.30 131 SER A N 1
ATOM 736 C CA . SER A 1 99 ? 46.677 51.688 59.467 1.00 43.13 131 SER A CA 1
ATOM 737 C C . SER A 1 99 ? 45.340 52.275 59.868 1.00 44.74 131 SER A C 1
ATOM 738 O O . SER A 1 99 ? 44.905 53.275 59.311 1.00 43.95 131 SER A O 1
ATOM 741 N N . LEU A 1 100 ? 44.697 51.650 60.853 1.00 46.57 132 LEU A N 1
ATOM 742 C CA . LEU A 1 100 ? 43.484 52.209 61.468 1.00 46.56 132 LEU A CA 1
ATOM 743 C C . LEU A 1 100 ? 43.721 53.566 62.162 1.00 45.97 132 LEU A C 1
ATOM 744 O O . LEU A 1 100 ? 42.810 54.362 62.307 1.00 49.86 132 LEU A O 1
ATOM 749 N N . ASP A 1 101 ? 44.947 53.877 62.550 1.00 47.76 133 ASP A N 1
ATOM 750 C CA . ASP A 1 101 ? 45.262 55.196 63.128 1.00 50.24 133 ASP A CA 1
ATOM 751 C C . ASP A 1 101 ? 45.134 56.372 62.170 1.00 49.72 133 ASP A C 1
ATOM 752 O O . ASP A 1 101 ? 45.185 57.507 62.596 1.00 50.44 133 ASP A O 1
ATOM 757 N N . GLU A 1 102 ? 44.988 56.088 60.880 1.00 48.30 134 GLU A N 1
ATOM 758 C CA . GLU A 1 102 ? 44.865 57.089 59.867 1.00 48.00 134 GLU A CA 1
ATOM 759 C C . GLU A 1 102 ? 43.412 57.372 59.525 1.00 45.57 134 GLU A C 1
ATOM 760 O O . GLU A 1 102 ? 43.138 58.098 58.609 1.00 45.31 134 GLU A O 1
ATOM 766 N N . LEU A 1 103 ? 42.490 56.793 60.281 1.00 45.25 135 LEU A N 1
ATOM 767 C CA . LEU A 1 103 ? 41.074 57.097 60.189 1.00 46.27 135 LEU A CA 1
ATOM 768 C C . LEU A 1 103 ? 40.921 58.613 60.246 1.00 47.91 135 LEU A C 1
ATOM 769 O O . LEU A 1 103 ? 41.223 59.238 61.259 1.00 49.75 135 LEU A O 1
ATOM 774 N N . PRO A 1 104 ? 40.509 59.222 59.128 1.00 48.75 136 PRO A N 1
ATOM 775 C CA . PRO A 1 104 ? 40.343 60.660 59.160 1.00 51.58 136 PRO A CA 1
ATOM 776 C C . PRO A 1 104 ? 39.225 61.078 60.112 1.00 51.22 136 PRO A C 1
ATOM 777 O O . PRO A 1 104 ? 38.308 60.313 60.357 1.00 49.53 136 PRO A O 1
ATOM 781 N N . ASP A 1 105 ? 39.357 62.267 60.662 1.00 53.82 137 ASP A N 1
ATOM 782 C CA . ASP A 1 105 ? 38.294 62.932 61.382 1.00 57.65 137 ASP A CA 1
ATOM 783 C C . ASP A 1 105 ? 37.022 63.057 60.512 1.00 56.64 137 ASP A C 1
ATOM 784 O O . ASP A 1 105 ? 37.062 63.708 59.462 1.00 55.39 137 ASP A O 1
ATOM 789 N N . GLY A 1 106 ? 35.919 62.444 60.954 1.00 55.27 138 GLY A N 1
ATOM 790 C CA . GLY A 1 106 ? 34.698 62.291 60.133 1.00 54.76 138 GLY A CA 1
ATOM 791 C C . GLY A 1 106 ? 34.794 61.238 59.030 1.00 51.88 138 GLY A C 1
ATOM 792 O O . GLY A 1 106 ? 34.016 61.237 58.083 1.00 53.52 138 GLY A O 1
ATOM 793 N N . GLY A 1 107 ? 35.739 60.324 59.175 1.00 49.81 139 GLY A N 1
ATOM 794 C CA . GLY A 1 107 ? 35.942 59.225 58.226 1.00 49.93 139 GLY A CA 1
ATOM 795 C C . GLY A 1 107 ? 34.856 58.176 58.385 1.00 48.90 139 GLY A C 1
ATOM 796 O O . GLY A 1 107 ? 34.014 58.300 59.269 1.00 50.05 139 GLY A O 1
ATOM 797 N N . THR A 1 108 ? 34.878 57.149 57.546 1.00 46.86 140 THR A N 1
ATOM 798 C CA . THR A 1 108 ? 33.786 56.177 57.495 1.00 44.62 140 THR A CA 1
ATOM 799 C C . THR A 1 108 ? 34.279 54.725 57.594 1.00 42.50 140 THR A C 1
ATOM 800 O O . THR A 1 108 ? 35.326 54.412 57.097 1.00 40.63 140 THR A O 1
ATOM 804 N N . ILE A 1 109 ? 33.520 53.857 58.272 1.00 43.27 141 ILE A N 1
ATOM 805 C CA . ILE A 1 109 ? 33.847 52.438 58.396 1.00 41.09 141 ILE A CA 1
ATOM 806 C C . ILE A 1 109 ? 32.588 51.692 58.016 1.00 40.11 141 ILE A C 1
ATOM 807 O O . ILE A 1 109 ? 31.568 51.852 58.648 1.00 38.51 141 ILE A O 1
ATOM 812 N N . GLY A 1 110 ? 32.677 50.935 56.926 1.00 40.32 142 GLY A N 1
ATOM 813 C CA . GLY A 1 110 ? 31.651 49.976 56.549 1.00 40.14 142 GLY A CA 1
ATOM 814 C C . GLY A 1 110 ? 31.547 48.825 57.527 1.00 40.00 142 GLY A C 1
ATOM 815 O O . GLY A 1 110 ? 32.560 48.259 57.949 1.00 42.46 142 GLY A O 1
ATOM 816 N N . ILE A 1 111 ? 30.325 48.465 57.876 1.00 40.35 143 ILE A N 1
ATOM 817 C CA . ILE A 1 111 ? 30.058 47.431 58.874 1.00 39.09 143 ILE A CA 1
ATOM 818 C C . ILE A 1 111 ? 28.821 46.648 58.410 1.00 40.44 143 ILE A C 1
ATOM 819 O O . ILE A 1 111 ? 27.860 47.218 57.922 1.00 41.00 143 ILE A O 1
ATOM 824 N N . ILE A 1 112 ? 28.874 45.332 58.525 1.00 40.44 144 ILE A N 1
ATOM 825 C CA . ILE A 1 112 ? 27.766 44.465 58.151 1.00 41.14 144 ILE A CA 1
ATOM 826 C C . ILE A 1 112 ? 26.483 44.792 58.969 1.00 45.40 144 ILE A C 1
ATOM 827 O O . ILE A 1 112 ? 26.519 45.348 60.094 1.00 48.36 144 ILE A O 1
ATOM 832 N N . SER A 1 113 ? 25.340 44.394 58.426 1.00 47.14 145 SER A N 1
ATOM 833 C CA . SER A 1 113 ? 24.047 44.808 58.993 1.00 49.62 145 SER A CA 1
ATOM 834 C C . SER A 1 113 ? 23.343 43.757 59.842 1.00 44.89 145 SER A C 1
ATOM 835 O O . SER A 1 113 ? 22.462 44.099 60.575 1.00 44.94 145 SER A O 1
ATOM 838 N N . ASP A 1 114 ? 23.762 42.496 59.792 1.00 47.01 146 ASP A N 1
ATOM 839 C CA . ASP A 1 114 ? 23.159 41.458 60.658 1.00 44.26 146 ASP A CA 1
ATOM 840 C C . ASP A 1 114 ? 23.685 41.578 62.109 1.00 43.96 146 ASP A C 1
ATOM 841 O O . ASP A 1 114 ? 24.852 41.944 62.309 1.00 44.14 146 ASP A O 1
ATOM 846 N N . THR A 1 115 ? 22.819 41.291 63.092 1.00 42.03 147 THR A N 1
ATOM 847 C CA . THR A 1 115 ? 23.127 41.414 64.517 1.00 44.48 147 THR A CA 1
ATOM 848 C C . THR A 1 115 ? 24.435 40.738 64.969 1.00 44.43 147 THR A C 1
ATOM 849 O O . THR A 1 115 ? 25.316 41.410 65.484 1.00 43.80 147 THR A O 1
ATOM 853 N N . ALA A 1 116 ? 24.548 39.422 64.759 1.00 44.68 148 ALA A N 1
ATOM 854 C CA . ALA A 1 116 ? 25.683 38.626 65.238 1.00 40.35 148 ALA A CA 1
ATOM 855 C C . ALA A 1 116 ? 27.041 39.100 64.721 1.00 41.67 148 ALA A C 1
ATOM 856 O O . ALA A 1 116 ? 28.033 39.136 65.488 1.00 44.35 148 ALA A O 1
ATOM 858 N N . ASN A 1 117 ? 27.100 39.405 63.419 1.00 40.13 149 ASN A N 1
ATOM 859 C CA . ASN A 1 117 ? 28.339 39.814 62.751 1.00 37.87 149 ASN A CA 1
ATOM 860 C C . ASN A 1 117 ? 28.710 41.288 62.957 1.00 36.99 149 ASN A C 1
ATOM 861 O O . ASN A 1 117 ? 29.911 41.607 63.033 1.00 37.33 149 ASN A O 1
ATOM 866 N N . GLN A 1 118 ? 27.704 42.168 63.072 1.00 36.28 150 GLN A N 1
ATOM 867 C CA . GLN A 1 118 ? 27.933 43.557 63.464 1.00 36.47 150 GLN A CA 1
ATOM 868 C C . GLN A 1 118 ? 28.472 43.596 64.894 1.00 38.34 150 GLN A C 1
ATOM 869 O O . GLN A 1 118 ? 29.444 44.307 65.237 1.00 37.36 150 GLN A O 1
ATOM 875 N N . SER A 1 119 ? 27.860 42.801 65.735 1.00 39.09 151 SER A N 1
ATOM 876 C CA . SER A 1 119 ? 28.336 42.692 67.101 1.00 43.40 151 SER A CA 1
ATOM 877 C C . SER A 1 119 ? 29.812 42.218 67.152 1.00 42.82 151 SER A C 1
ATOM 878 O O . SER A 1 119 ? 30.654 42.827 67.836 1.00 40.21 151 SER A O 1
ATOM 881 N N . ARG A 1 120 ? 30.138 41.198 66.356 1.00 41.42 152 ARG A N 1
ATOM 882 C CA . ARG A 1 120 ? 31.502 40.685 66.340 1.00 40.45 152 ARG A CA 1
ATOM 883 C C . ARG A 1 120 ? 32.557 41.724 65.799 1.00 40.51 152 ARG A C 1
ATOM 884 O O . ARG A 1 120 ? 33.661 41.820 66.336 1.00 41.65 152 ARG A O 1
ATOM 892 N N . ALA A 1 121 ? 32.175 42.482 64.762 1.00 39.14 153 ALA A N 1
ATOM 893 C CA . ALA A 1 121 ? 32.978 43.555 64.158 1.00 38.51 153 ALA A CA 1
ATOM 894 C C . ALA A 1 121 ? 33.201 44.705 65.157 1.00 38.30 153 ALA A C 1
ATOM 895 O O . ALA A 1 121 ? 34.316 45.236 65.275 1.00 37.98 153 ALA A O 1
ATOM 897 N N . LEU A 1 122 ? 32.125 45.084 65.862 1.00 40.77 154 LEU A N 1
ATOM 898 C CA . LEU A 1 122 ? 32.188 46.039 66.983 1.00 41.33 154 LEU A CA 1
ATOM 899 C C . LEU A 1 122 ? 33.170 45.610 68.070 1.00 42.34 154 LEU A C 1
ATOM 900 O O . LEU A 1 122 ? 33.973 46.431 68.495 1.00 44.17 154 LEU A O 1
ATOM 905 N N . GLU A 1 123 ? 33.175 44.336 68.469 1.00 44.81 155 GLU A N 1
ATOM 906 C CA . GLU A 1 123 ? 34.177 43.828 69.451 1.00 46.93 155 GLU A CA 1
ATOM 907 C C . GLU A 1 123 ? 35.622 44.009 68.925 1.00 46.01 155 GLU A C 1
ATOM 908 O O . GLU A 1 123 ? 36.542 44.366 69.668 1.00 45.78 155 GLU A O 1
ATOM 914 N N . LEU A 1 124 ? 35.810 43.677 67.647 1.00 42.35 156 LEU A N 1
ATOM 915 C CA . LEU A 1 124 ? 37.111 43.729 67.036 1.00 41.72 156 LEU A CA 1
ATOM 916 C C . LEU A 1 124 ? 37.588 45.155 67.116 1.00 41.70 156 LEU A C 1
ATOM 917 O O . LEU A 1 124 ? 38.744 45.369 67.467 1.00 44.11 156 LEU A O 1
ATOM 922 N N . LEU A 1 125 ? 36.703 46.124 66.805 1.00 39.82 157 LEU A N 1
ATOM 923 C CA . LEU A 1 125 ? 37.069 47.536 66.874 1.00 40.59 157 LEU A CA 1
ATOM 924 C C . LEU A 1 125 ? 37.339 47.981 68.333 1.00 42.03 157 LEU A C 1
ATOM 925 O O . LEU A 1 125 ? 38.235 48.792 68.546 1.00 42.89 157 LEU A O 1
ATOM 930 N N . ALA A 1 126 ? 36.591 47.455 69.321 1.00 43.65 158 ALA A N 1
ATOM 931 C CA . ALA A 1 126 ? 36.898 47.678 70.749 1.00 44.79 158 ALA A CA 1
ATOM 932 C C . ALA A 1 126 ? 38.320 47.254 71.100 1.00 45.58 158 ALA A C 1
ATOM 933 O O . ALA A 1 126 ? 38.933 47.922 71.889 1.00 48.58 158 ALA A O 1
ATOM 935 N N . THR A 1 127 ? 38.858 46.165 70.533 1.00 44.93 159 THR A N 1
ATOM 936 C CA . THR A 1 127 ? 40.230 45.722 70.911 1.00 44.65 159 THR A CA 1
ATOM 937 C C . THR A 1 127 ? 41.236 46.752 70.465 1.00 46.51 159 THR A C 1
ATOM 938 O O . THR A 1 127 ? 42.313 46.790 71.004 1.00 49.98 159 THR A O 1
ATOM 942 N N . GLN A 1 128 ? 40.889 47.539 69.433 1.00 47.88 160 GLN A N 1
ATOM 943 C CA . GLN A 1 128 ? 41.711 48.646 68.909 1.00 49.09 160 GLN A CA 1
ATOM 944 C C . GLN A 1 128 ? 41.464 50.038 69.569 1.00 50.19 160 GLN A C 1
ATOM 945 O O . GLN A 1 128 ? 42.030 51.016 69.118 1.00 54.07 160 GLN A O 1
ATOM 951 N N . GLY A 1 129 ? 40.658 50.121 70.618 1.00 48.11 161 GLY A N 1
ATOM 952 C CA . GLY A 1 129 ? 40.403 51.382 71.305 1.00 48.95 161 GLY A CA 1
ATOM 953 C C . GLY A 1 129 ? 39.492 52.356 70.566 1.00 49.52 161 GLY A C 1
ATOM 954 O O . GLY A 1 129 ? 39.396 53.504 70.962 1.00 50.18 161 GLY A O 1
ATOM 955 N N . LEU A 1 130 ? 38.787 51.899 69.515 1.00 49.22 162 LEU A N 1
ATOM 956 C CA . LEU A 1 130 ? 38.002 52.779 68.624 1.00 48.99 162 LEU A CA 1
ATOM 957 C C . LEU A 1 130 ? 36.533 52.934 69.042 1.00 50.77 162 LEU A C 1
ATOM 958 O O . LEU A 1 130 ? 35.926 53.963 68.771 1.00 54.18 162 LEU A O 1
ATOM 963 N N . VAL A 1 131 ? 35.953 51.911 69.665 1.00 49.77 163 VAL A N 1
ATOM 964 C CA . VAL A 1 131 ? 34.657 52.035 70.319 1.00 49.30 163 VAL A CA 1
ATOM 965 C C . VAL A 1 131 ? 34.698 51.450 71.758 1.00 51.67 163 VAL A C 1
ATOM 966 O O . VAL A 1 131 ? 35.518 50.601 72.134 1.00 51.43 163 VAL A O 1
ATOM 970 N N . SER A 1 132 ? 33.786 51.915 72.571 1.00 56.12 164 SER A N 1
ATOM 971 C CA . SER A 1 132 ? 33.612 51.403 73.931 1.00 58.84 164 SER A CA 1
ATOM 972 C C . SER A 1 132 ? 32.299 50.597 73.988 1.00 57.28 164 SER A C 1
ATOM 973 O O . SER A 1 132 ? 31.268 51.094 73.517 1.00 58.85 164 SER A O 1
ATOM 976 N N . ILE A 1 133 ? 32.325 49.344 74.455 1.00 58.49 165 ILE A N 1
ATOM 977 C CA . ILE A 1 133 ? 31.059 48.570 74.600 1.00 61.79 165 ILE A CA 1
ATOM 978 C C . ILE A 1 133 ? 3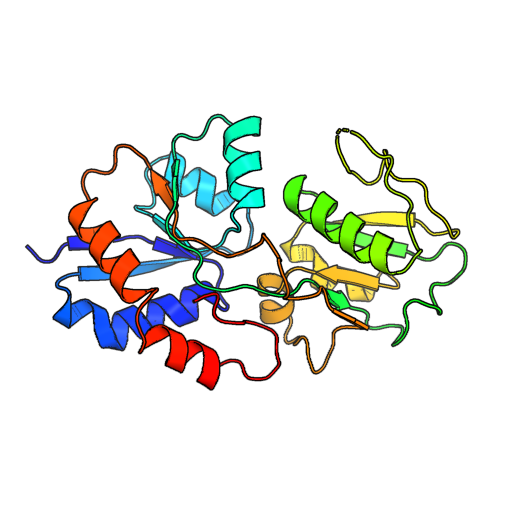0.597 48.521 76.064 1.00 67.51 165 ILE A C 1
ATOM 979 O O . ILE A 1 133 ? 31.331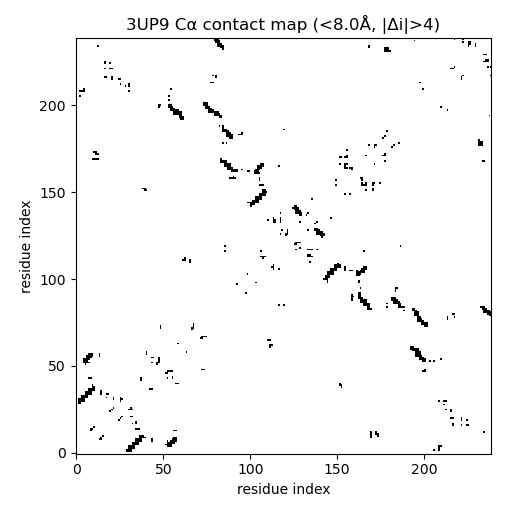 48.053 76.915 1.00 67.30 165 ILE A O 1
ATOM 984 N N . PRO A 1 134 ? 29.374 48.983 76.370 1.00 77.82 166 PRO A N 1
ATOM 985 C CA . PRO A 1 134 ? 29.012 48.919 77.800 1.00 82.23 166 PRO A CA 1
ATOM 986 C C . PRO A 1 134 ? 28.973 47.453 78.341 1.00 84.34 166 PRO A C 1
ATOM 987 O O . PRO A 1 134 ? 28.599 46.541 77.573 1.00 77.76 166 PRO A O 1
ATOM 991 N N . GLU A 1 135 ? 29.408 47.240 79.603 1.00 86.06 167 GLU A N 1
ATOM 992 C CA . GLU A 1 135 ? 29.285 45.933 80.318 1.00 86.49 167 GLU A CA 1
ATOM 993 C C . GLU A 1 135 ? 27.776 45.626 80.442 1.00 84.38 167 GLU A C 1
ATOM 994 O O . GLU A 1 135 ? 27.013 46.537 80.732 1.00 84.94 167 GLU A O 1
ATOM 996 N N . GLY A 1 136 ? 27.337 44.390 80.175 1.00 83.99 168 GLY A N 1
ATOM 997 C CA . GLY A 1 136 ? 25.912 44.010 80.347 1.00 84.43 168 GLY A CA 1
ATOM 998 C C . GLY A 1 136 ? 25.422 42.929 79.410 1.00 83.18 168 GLY A C 1
ATOM 999 O O . GLY A 1 136 ? 25.140 43.193 78.238 1.00 85.71 168 GLY A O 1
ATOM 1000 N N . ASP A 1 139 ? 23.394 43.640 74.416 1.00 85.57 171 ASP A N 1
ATOM 1001 C CA . ASP A 1 139 ? 22.852 44.060 73.117 1.00 82.95 171 ASP A CA 1
ATOM 1002 C C . ASP A 1 139 ? 23.772 45.065 72.316 1.00 80.58 171 ASP A C 1
ATOM 1003 O O . ASP A 1 139 ? 23.580 46.305 72.409 1.00 87.49 171 ASP A O 1
ATOM 1008 N N . VAL A 1 140 ? 24.747 44.537 71.545 1.00 62.58 172 VAL A N 1
ATOM 1009 C CA . VAL A 1 140 ? 25.861 45.331 70.943 1.00 58.74 172 VAL A CA 1
ATOM 1010 C C . VAL A 1 140 ? 25.691 45.654 69.435 1.00 55.83 172 VAL A C 1
ATOM 1011 O O . VAL A 1 140 ? 25.812 44.774 68.550 1.00 52.87 172 VAL A O 1
ATOM 1015 N N . ASN A 1 141 ? 25.446 46.932 69.155 1.00 54.32 173 ASN A N 1
ATOM 1016 C CA . ASN A 1 141 ? 25.201 47.423 67.799 1.00 52.94 173 ASN A CA 1
ATOM 1017 C C . ASN A 1 141 ? 25.680 48.887 67.575 1.00 52.95 173 ASN A C 1
ATOM 1018 O O . ASN A 1 141 ? 26.055 49.568 68.524 1.00 55.45 173 ASN A O 1
ATOM 1023 N N . ILE A 1 142 ? 25.688 49.364 66.333 1.00 52.63 174 ILE A N 1
ATOM 1024 C CA . ILE A 1 142 ? 26.189 50.717 66.061 1.00 52.72 174 ILE A CA 1
ATOM 1025 C C . ILE A 1 142 ? 25.539 51.844 66.871 1.00 57.15 174 ILE A C 1
ATOM 1026 O O . ILE A 1 142 ? 26.224 52.851 67.143 1.00 55.00 174 ILE A O 1
ATOM 1031 N N . ASN A 1 143 ? 24.265 51.669 67.291 1.00 60.52 175 ASN A N 1
ATOM 1032 C CA . ASN A 1 143 ? 23.574 52.645 68.177 1.00 60.00 175 ASN A CA 1
ATOM 1033 C C . ASN A 1 143 ? 23.821 52.480 69.680 1.00 61.92 175 ASN A C 1
ATOM 1034 O O . ASN A 1 143 ? 23.439 53.369 70.424 1.00 66.69 175 ASN A O 1
ATOM 1039 N N . THR A 1 144 ? 24.408 51.372 70.154 1.00 60.69 176 THR A N 1
ATOM 1040 C CA . THR A 1 144 ? 24.627 51.193 71.612 1.00 59.64 176 THR A CA 1
ATOM 1041 C C . THR A 1 144 ? 26.094 51.271 72.065 1.00 58.84 176 THR A C 1
ATOM 1042 O O . THR A 1 144 ? 26.348 51.318 73.255 1.00 60.15 176 THR A O 1
ATOM 1046 N N . VAL A 1 145 ? 27.051 51.297 71.133 1.00 58.99 177 VAL A N 1
ATOM 1047 C CA . VAL A 1 145 ? 28.484 51.455 71.477 1.00 57.04 177 VAL A CA 1
ATOM 1048 C C . VAL A 1 145 ? 28.817 52.966 71.542 1.00 59.52 177 VAL A C 1
ATOM 1049 O O . VAL A 1 145 ? 28.004 53.780 71.090 1.00 60.14 177 VAL A O 1
ATOM 1053 N N . THR A 1 146 ? 29.930 53.356 72.176 1.00 56.74 178 THR A N 1
ATOM 1054 C CA . THR A 1 146 ? 30.310 54.773 72.260 1.00 57.05 178 THR A CA 1
ATOM 1055 C C . THR A 1 146 ? 31.528 54.913 71.395 1.00 55.52 178 THR A C 1
ATOM 1056 O O . THR A 1 146 ? 32.481 54.182 71.580 1.00 55.80 178 THR A O 1
ATOM 1060 N N . LYS A 1 147 ? 31.497 55.858 70.467 1.00 55.65 179 LYS A N 1
ATOM 1061 C CA . LYS A 1 147 ? 32.589 56.066 69.522 1.00 54.83 179 LYS A CA 1
ATOM 1062 C C . LYS A 1 147 ? 33.662 56.813 70.274 1.00 55.29 179 LYS A C 1
ATOM 1063 O O . LYS A 1 147 ? 33.357 57.747 70.994 1.00 57.49 179 LYS A O 1
ATOM 1069 N N . LEU A 1 148 ? 34.915 56.369 70.183 1.00 57.28 180 LEU A N 1
ATOM 1070 C CA . LEU A 1 148 ? 36.015 57.047 70.936 1.00 58.25 180 LEU A CA 1
ATOM 1071 C C . LEU A 1 148 ? 36.877 57.967 70.061 1.00 58.93 180 LEU A C 1
ATOM 1072 O O . LEU A 1 148 ? 37.749 58.661 70.574 1.00 62.36 180 LEU A O 1
ATOM 1077 N N . LYS A 1 149 ? 36.600 57.999 68.756 1.00 59.27 181 LYS A N 1
ATOM 1078 C CA . LYS A 1 149 ? 37.168 58.984 67.818 1.00 59.45 181 LYS A CA 1
ATOM 1079 C C . LYS A 1 149 ? 35.996 59.453 66.949 1.00 59.42 181 LYS A C 1
ATOM 1080 O O . LYS A 1 149 ? 34.945 58.838 66.946 1.00 61.44 181 LYS A O 1
ATOM 1086 N N . ASN A 1 150 ? 36.141 60.548 66.227 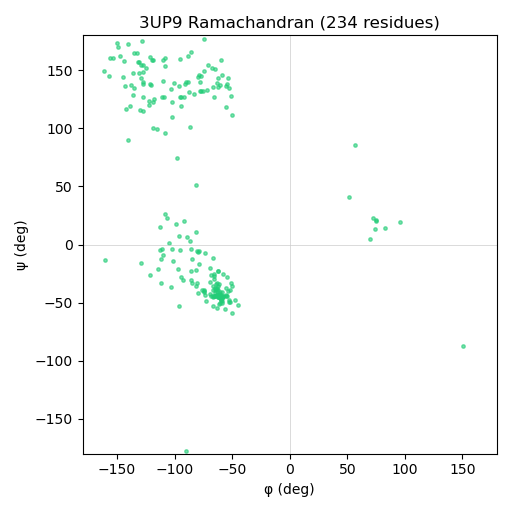1.00 63.23 182 ASN A N 1
ATOM 1087 C CA . ASN A 1 150 ? 35.051 61.053 65.402 1.00 62.68 182 ASN A CA 1
ATOM 1088 C C . ASN A 1 150 ? 35.024 60.412 64.003 1.00 59.24 182 ASN A C 1
ATOM 1089 O O . ASN A 1 150 ? 35.800 60.771 63.118 1.00 56.50 182 ASN A O 1
AT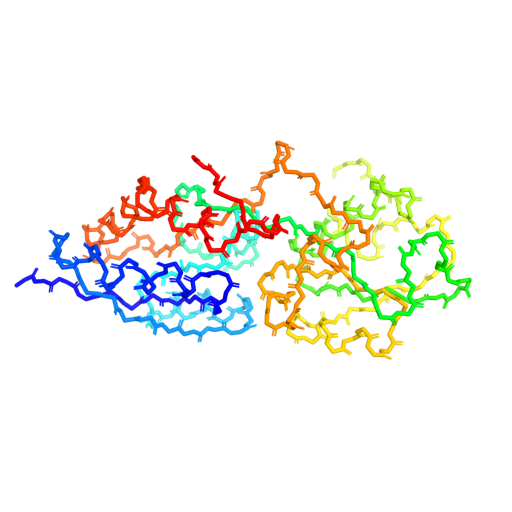OM 1094 N N . PHE A 1 151 ? 34.130 59.450 63.820 1.00 54.47 183 PHE A N 1
ATOM 1095 C CA . PHE A 1 151 ? 33.911 58.833 62.530 1.00 52.11 183 PHE A CA 1
ATOM 1096 C C . PHE A 1 151 ? 32.432 58.377 62.469 1.00 53.63 183 PHE A C 1
ATOM 1097 O O . PHE A 1 151 ? 31.736 58.462 63.465 1.00 57.92 183 PHE A O 1
ATOM 1105 N N . ASP A 1 152 ? 31.966 57.892 61.317 1.00 53.83 184 ASP 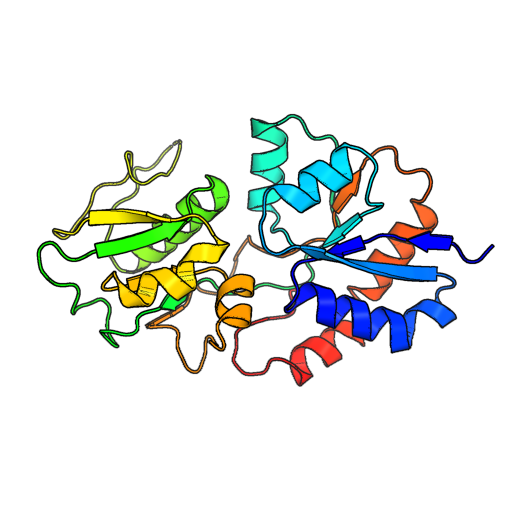A N 1
ATOM 1106 C CA . ASP A 1 152 ? 30.640 57.302 61.154 1.00 54.13 184 ASP A CA 1
ATOM 1107 C C . ASP A 1 152 ? 30.725 55.868 60.666 1.00 51.67 184 ASP A C 1
ATOM 1108 O O . ASP A 1 152 ? 31.517 55.553 59.774 1.00 48.90 184 ASP A O 1
ATOM 1113 N N . PHE A 1 153 ? 29.900 55.001 61.243 1.00 50.58 185 PHE A N 1
ATOM 1114 C CA . PHE A 1 153 ? 29.684 53.693 60.666 1.00 50.89 185 PHE A CA 1
ATOM 1115 C C . PHE A 1 153 ? 28.730 53.779 59.494 1.00 50.23 185 PHE A C 1
ATOM 1116 O O . PHE A 1 153 ? 27.813 54.593 59.479 1.00 54.35 185 PHE A O 1
ATOM 1124 N N . ARG A 1 154 ? 28.945 52.949 58.499 1.00 49.20 186 ARG A N 1
ATOM 1125 C CA . ARG A 1 154 ? 27.948 52.815 57.430 1.00 50.28 186 ARG A CA 1
ATOM 1126 C C . ARG A 1 154 ? 27.604 51.360 57.249 1.00 47.36 186 ARG A C 1
ATOM 1127 O O . ARG A 1 154 ? 28.457 50.552 56.867 1.00 45.00 186 ARG A O 1
ATOM 1135 N N . GLU A 1 155 ? 26.350 51.031 57.545 1.00 49.85 187 GLU A N 1
ATOM 1136 C CA . GLU A 1 155 ? 25.855 49.664 57.438 1.00 49.22 187 GLU A CA 1
ATOM 1137 C C . GLU A 1 155 ? 25.738 49.319 56.007 1.00 48.19 187 GLU A C 1
ATOM 1138 O O . GLU A 1 155 ? 25.202 50.064 55.242 1.00 49.38 187 GLU A O 1
ATOM 1144 N N . VAL A 1 156 ? 26.242 48.158 55.659 1.00 50.40 188 VAL A N 1
ATOM 1145 C CA . VAL A 1 156 ? 26.285 47.688 54.315 1.00 50.55 188 VAL A CA 1
ATOM 1146 C C . VAL A 1 156 ? 25.838 46.238 54.436 1.00 51.08 188 VAL A C 1
ATOM 1147 O O . VAL A 1 156 ? 26.075 45.581 55.463 1.00 50.84 188 VAL A O 1
ATOM 1151 N N . GLU A 1 157 ? 25.166 45.732 53.416 1.00 51.16 189 GLU A N 1
ATOM 1152 C CA . GLU A 1 157 ? 24.785 44.327 53.410 1.00 52.51 189 GLU A CA 1
ATOM 1153 C C . GLU A 1 157 ? 26.041 43.534 53.122 1.00 47.24 189 GLU A C 1
ATOM 1154 O O . GLU A 1 157 ? 26.922 44.019 52.468 1.00 42.22 189 GLU A O 1
ATOM 1160 N N . GLY A 1 158 ? 26.132 42.323 53.653 1.00 45.70 190 GLY A N 1
ATOM 1161 C CA . GLY A 1 158 ? 27.346 41.531 53.568 1.00 43.17 190 GLY A CA 1
ATOM 1162 C C . GLY A 1 158 ? 28.031 41.415 52.221 1.00 44.49 190 GLY A C 1
ATOM 1163 O O . GLY A 1 158 ? 29.238 41.566 52.142 1.00 45.11 190 GLY A O 1
ATOM 1164 N N . PRO A 1 159 ? 27.281 41.119 51.148 1.00 47.56 191 PRO A N 1
ATOM 1165 C CA . PRO A 1 159 ? 27.975 40.957 49.861 1.00 47.73 191 PRO A CA 1
ATOM 1166 C C . PRO A 1 159 ? 28.446 42.283 49.252 1.00 48.55 191 PRO A C 1
ATOM 1167 O O . PRO A 1 159 ? 29.124 42.261 48.242 1.00 45.14 191 PRO A O 1
ATOM 1171 N N . GLN A 1 160 ? 28.057 43.408 49.851 1.00 49.24 192 GLN A N 1
ATOM 1172 C CA . GLN A 1 160 ? 28.439 44.753 49.399 1.00 51.84 192 GLN A CA 1
ATOM 1173 C C . GLN A 1 160 ? 29.678 45.281 50.165 1.00 49.37 192 GLN A C 1
ATOM 1174 O O . GLN A 1 160 ? 30.202 46.372 49.881 1.00 45.50 192 GLN A O 1
ATOM 1180 N N . LEU A 1 161 ? 30.139 44.505 51.148 1.00 48.34 193 LEU A N 1
ATOM 1181 C CA . LEU A 1 161 ? 31.291 44.907 51.994 1.00 46.37 193 LEU A CA 1
ATOM 1182 C C . LEU A 1 161 ? 32.590 45.224 51.208 1.00 43.28 193 LEU A C 1
ATOM 1183 O O . LEU A 1 161 ? 33.165 46.300 51.393 1.00 42.50 193 LEU A O 1
ATOM 1188 N N . VAL A 1 162 ? 33.066 44.282 50.389 1.00 44.71 194 VAL A N 1
ATOM 1189 C CA . VAL A 1 162 ? 34.267 44.489 49.560 1.00 41.78 194 VAL A CA 1
ATOM 1190 C C . VAL A 1 162 ? 34.086 45.666 48.631 1.00 43.03 194 VAL A C 1
ATOM 1191 O O . VAL A 1 162 ? 34.927 46.532 48.616 1.00 46.56 194 VAL A O 1
ATOM 1195 N N . ARG A 1 163 ? 32.989 45.729 47.883 1.00 46.72 195 ARG A N 1
ATOM 1196 C CA . ARG A 1 163 ? 32.632 46.945 47.080 1.00 49.51 195 ARG A CA 1
ATOM 1197 C C . ARG A 1 163 ? 32.650 48.274 47.911 1.00 47.33 195 ARG A C 1
ATOM 1198 O O . ARG A 1 163 ? 33.030 49.309 47.380 1.00 48.33 195 ARG A O 1
ATOM 1206 N N . SER A 1 164 ? 32.301 48.237 49.207 1.00 44.66 196 SER A N 1
ATOM 1207 C CA . SER A 1 164 ? 32.222 49.451 50.025 1.00 43.39 196 SER A CA 1
ATOM 1208 C C . SER A 1 164 ? 33.591 50.046 50.278 1.00 44.25 196 SER A C 1
ATOM 1209 O O . SER A 1 164 ? 33.688 51.207 50.611 1.00 46.87 196 SER A O 1
ATOM 1212 N N . LEU A 1 165 ? 34.647 49.248 50.132 1.00 44.85 197 LEU A N 1
ATOM 1213 C CA . LEU A 1 165 ? 36.037 49.729 50.193 1.00 43.74 197 LEU A CA 1
ATOM 1214 C C . LEU A 1 165 ? 36.366 50.829 49.152 1.00 45.79 197 LEU A C 1
ATOM 1215 O O . LEU A 1 165 ? 37.253 51.645 49.384 1.00 47.95 197 LEU A O 1
ATOM 1220 N N . ASP A 1 166 ? 35.641 50.882 48.029 1.00 47.27 198 ASP A N 1
ATOM 1221 C CA . ASP A 1 166 ? 35.756 52.015 47.076 1.00 50.68 198 ASP A CA 1
ATOM 1222 C C . ASP A 1 166 ? 35.206 53.345 47.669 1.00 50.85 198 ASP A C 1
ATOM 1223 O O . ASP A 1 166 ? 35.647 54.407 47.294 1.00 52.76 198 ASP A O 1
ATOM 1228 N N . ASP A 1 167 ? 34.274 53.272 48.612 1.00 49.46 199 ASP A N 1
ATOM 1229 C CA . ASP A 1 167 ? 33.583 54.448 49.146 1.00 50.63 199 ASP A CA 1
ATOM 1230 C C . ASP A 1 167 ? 34.054 54.915 50.501 1.00 47.64 199 ASP A C 1
ATOM 1231 O O . ASP A 1 167 ? 34.065 56.100 50.782 1.00 46.82 199 ASP A O 1
ATOM 1236 N N . PHE A 1 168 ? 34.399 53.962 51.356 1.00 45.99 200 PHE A N 1
ATOM 1237 C CA . PHE A 1 168 ? 34.684 54.222 52.752 1.00 44.41 200 PHE A CA 1
ATOM 1238 C C . PHE A 1 168 ? 36.211 54.037 53.067 1.00 45.51 200 PHE A C 1
ATOM 1239 O O . PHE A 1 168 ? 36.955 53.320 52.395 1.00 43.73 200 PHE A O 1
ATOM 1247 N N . ASP A 1 169 ? 36.652 54.654 54.149 1.00 46.41 201 ASP A N 1
ATOM 1248 C CA . ASP A 1 169 ? 38.045 54.563 54.599 1.00 44.75 201 ASP A CA 1
ATOM 1249 C C . ASP A 1 169 ? 38.458 53.115 54.982 1.00 42.66 201 ASP A C 1
ATOM 1250 O O . ASP A 1 169 ? 39.573 52.689 54.701 1.00 40.69 201 ASP A O 1
ATOM 1255 N N . TYR A 1 170 ? 37.534 52.379 55.593 1.00 40.91 202 TYR A N 1
ATOM 1256 C CA . TYR A 1 170 ? 37.765 51.009 56.047 1.00 40.81 202 TYR A CA 1
ATOM 1257 C C . TYR A 1 170 ? 36.478 50.263 55.928 1.00 40.33 202 TYR A C 1
ATOM 1258 O O . TYR A 1 170 ? 35.426 50.880 55.866 1.00 40.86 202 TYR A O 1
ATOM 1267 N N . ALA A 1 171 ? 36.547 48.936 55.948 1.00 39.55 203 ALA A N 1
ATOM 1268 C CA . ALA A 1 171 ? 35.319 48.124 56.156 1.00 38.96 203 ALA A CA 1
ATOM 1269 C C . ALA A 1 171 ? 35.682 46.890 56.962 1.00 37.81 203 ALA A C 1
ATOM 1270 O O . ALA A 1 171 ? 36.790 46.386 56.791 1.00 37.86 203 ALA A O 1
ATOM 1272 N N . VAL A 1 172 ? 34.803 46.430 57.854 1.00 37.35 204 VAL A N 1
ATOM 1273 C CA . VAL A 1 172 ? 35.031 45.152 58.577 1.00 36.42 204 VAL A CA 1
ATOM 1274 C C . VAL A 1 172 ? 34.378 44.021 57.787 1.00 36.17 204 VAL A C 1
ATOM 1275 O O . VAL A 1 172 ? 33.209 44.101 57.468 1.00 37.12 204 VAL A O 1
ATOM 1279 N N . ILE A 1 173 ? 35.136 42.963 57.468 1.00 35.70 205 ILE A N 1
ATOM 1280 C CA . ILE A 1 173 ? 34.710 42.012 56.473 1.00 34.56 205 ILE A CA 1
ATOM 1281 C C . ILE A 1 173 ? 35.015 40.562 56.874 1.00 34.63 205 ILE A C 1
ATOM 1282 O O . ILE A 1 173 ? 36.170 40.188 56.978 1.00 34.09 205 ILE A O 1
ATOM 1287 N N . ASN A 1 174 ? 33.964 39.729 56.991 1.00 35.45 206 ASN A N 1
ATOM 1288 C CA . ASN A 1 174 ? 34.089 38.302 57.242 1.00 34.98 206 ASN A CA 1
ATOM 1289 C C . ASN A 1 174 ? 34.894 37.621 56.164 1.00 39.50 206 ASN A C 1
ATOM 1290 O O . ASN A 1 174 ? 34.811 37.986 54.940 1.00 42.07 206 ASN A O 1
ATOM 1295 N N . GLY A 1 175 ? 35.641 36.597 56.570 1.00 38.02 207 GLY A N 1
ATOM 1296 C CA . GLY A 1 175 ? 36.496 35.823 55.634 1.00 37.52 207 GLY A CA 1
ATOM 1297 C C . GLY A 1 175 ? 35.888 35.410 54.306 1.00 37.65 207 GLY A C 1
ATOM 1298 O O . GLY A 1 175 ? 36.460 35.708 53.268 1.00 39.32 207 GLY A O 1
ATOM 1299 N N . ASN A 1 176 ? 34.716 34.769 54.326 1.00 38.54 208 ASN A N 1
ATOM 1300 C CA . ASN A 1 176 ? 34.044 34.324 53.113 1.00 37.92 208 ASN A CA 1
ATOM 1301 C C . ASN A 1 176 ? 33.896 35.438 52.101 1.00 37.51 208 ASN A C 1
ATOM 1302 O O . ASN A 1 176 ? 34.063 35.171 50.942 1.00 37.91 208 ASN A O 1
ATOM 1307 N N . PHE A 1 177 ? 33.587 36.660 52.558 1.00 37.50 209 PHE A N 1
ATOM 1308 C CA . PHE A 1 177 ? 33.422 37.847 51.692 1.00 40.71 209 PHE A CA 1
ATOM 1309 C C . PHE A 1 177 ? 34.800 38.385 51.192 1.00 40.09 209 PHE A C 1
ATOM 1310 O O . PHE A 1 177 ? 34.941 38.757 50.012 1.00 42.32 209 PHE A O 1
ATOM 1318 N N . ALA A 1 178 ? 35.791 38.397 52.091 1.00 39.33 210 ALA A N 1
ATOM 1319 C CA . ALA A 1 178 ? 37.155 38.777 51.761 1.00 40.99 210 ALA A CA 1
ATOM 1320 C C . ALA A 1 178 ? 37.647 37.829 50.668 1.00 40.44 210 ALA A C 1
ATOM 1321 O O . ALA A 1 178 ? 38.277 38.265 49.747 1.00 38.27 210 ALA A O 1
ATOM 1323 N N . GLN A 1 179 ? 37.319 36.547 50.789 1.00 40.78 211 GLN A N 1
ATOM 1324 C CA . GLN A 1 179 ? 37.730 35.522 49.829 1.00 40.17 211 GLN A CA 1
ATOM 1325 C C . GLN A 1 179 ? 37.162 35.815 48.448 1.00 41.55 211 GLN A C 1
ATOM 1326 O O . GLN A 1 179 ? 37.900 35.814 47.474 1.00 42.53 211 GLN A O 1
ATOM 1332 N N . GLU A 1 180 ? 35.853 36.054 48.372 1.00 45.22 212 GLU A N 1
ATOM 1333 C CA . GLU A 1 180 ? 35.195 36.426 47.134 1.00 43.93 212 GLU A CA 1
ATOM 1334 C C . GLU A 1 180 ? 35.890 37.621 46.520 1.00 43.41 212 GLU A C 1
ATOM 1335 O O . GLU A 1 180 ? 36.052 37.636 45.338 1.00 41.72 212 GLU A O 1
ATOM 1341 N N . GLY A 1 181 ? 36.321 38.610 47.318 1.00 43.07 213 GLY A N 1
ATOM 1342 C CA . GLY A 1 181 ? 36.983 39.815 46.805 1.00 42.62 213 GLY A CA 1
ATOM 1343 C C . GLY A 1 181 ? 38.469 39.772 46.471 1.00 46.96 213 GLY A C 1
ATOM 1344 O O . GLY A 1 181 ? 39.091 40.829 46.232 1.00 49.02 213 GLY A O 1
ATOM 1345 N N . GLY A 1 182 ? 39.056 38.570 46.451 1.00 49.03 214 GLY A N 1
ATOM 1346 C CA . GLY A 1 182 ? 40.474 38.399 46.145 1.00 49.46 214 GLY A CA 1
ATOM 1347 C C . GLY A 1 182 ? 41.364 38.829 47.310 1.00 47.41 214 GLY A C 1
ATOM 1348 O O . GLY A 1 182 ? 42.517 39.132 47.139 1.00 49.36 214 GLY A O 1
ATOM 1349 N N . LYS A 1 183 ? 40.831 38.870 48.505 1.00 44.23 215 LYS A N 1
ATOM 1350 C CA . LYS A 1 183 ? 41.605 39.354 49.632 1.00 45.74 215 LYS A CA 1
ATOM 1351 C C . LYS A 1 183 ? 42.001 38.209 50.584 1.00 44.21 215 LYS A C 1
ATOM 1352 O O . LYS A 1 183 ? 41.363 37.173 50.628 1.00 47.56 215 LYS A O 1
ATOM 1358 N N . THR A 1 184 ? 43.090 38.378 51.304 1.00 43.32 216 THR A N 1
ATOM 1359 C CA . THR A 1 184 ? 43.507 37.401 52.288 1.00 42.53 216 THR A CA 1
ATOM 1360 C C . THR A 1 184 ? 43.8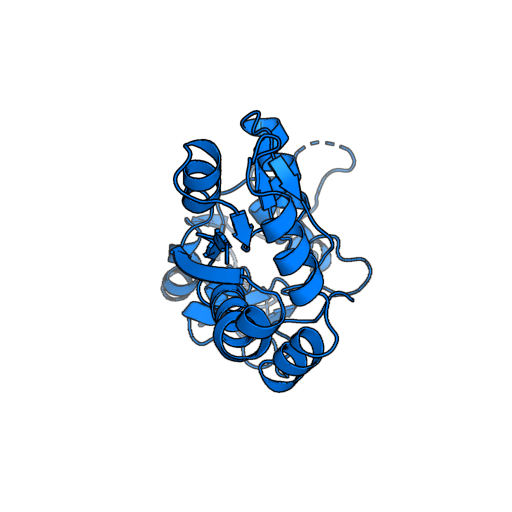61 38.124 53.607 1.00 39.30 216 THR A C 1
ATOM 1361 O O . THR A 1 184 ? 44.064 39.315 53.622 1.00 38.43 216 THR A O 1
ATOM 1365 N N . ILE A 1 185 ? 43.960 37.398 54.711 1.00 40.25 217 ILE A N 1
ATOM 1366 C CA . ILE A 1 185 ? 44.369 37.962 55.992 1.00 39.10 217 ILE A CA 1
ATOM 1367 C C . ILE A 1 185 ? 45.813 38.405 55.927 1.00 40.09 217 ILE A C 1
ATOM 1368 O O . ILE A 1 185 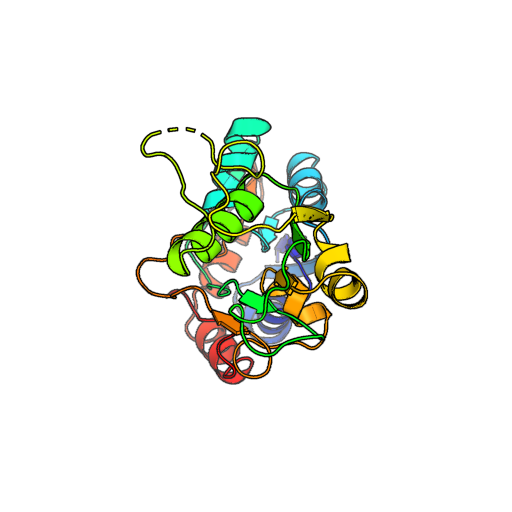? 46.154 39.529 56.227 1.00 42.90 217 ILE A O 1
ATOM 1373 N N . SER A 1 186 ? 46.685 37.522 55.518 1.00 42.23 218 SER A N 1
ATOM 1374 C CA . SER A 1 186 ? 48.077 37.845 55.514 1.00 41.84 218 SER A CA 1
ATOM 1375 C C . SER A 1 186 ? 48.356 39.074 54.650 1.00 42.84 218 SER A C 1
ATOM 1376 O O . SER A 1 186 ? 49.174 39.943 55.013 1.00 42.52 218 SER A O 1
ATOM 1379 N N . GLY A 1 187 ? 47.747 39.105 53.465 1.00 41.97 219 GLY A N 1
ATOM 1380 C CA . GLY A 1 187 ? 48.108 40.097 52.459 1.00 42.04 219 GLY A CA 1
ATOM 1381 C C . GLY A 1 187 ? 47.367 41.412 52.633 1.00 42.92 219 GLY A C 1
ATOM 1382 O O . GLY A 1 187 ? 47.919 42.463 52.326 1.00 43.19 219 GLY A O 1
ATOM 1383 N N . ASP A 1 188 ? 46.145 41.366 53.160 1.00 41.04 220 ASP A N 1
ATOM 1384 C CA . ASP A 1 188 ? 45.262 42.540 53.105 1.00 42.03 220 ASP A CA 1
ATOM 1385 C C . ASP A 1 188 ? 44.597 43.041 54.359 1.00 38.42 220 ASP A C 1
ATOM 1386 O O . ASP A 1 188 ? 44.074 44.141 54.297 1.00 40.43 220 ASP A O 1
ATOM 1391 N N . ALA A 1 189 ? 44.549 42.263 55.446 1.00 35.63 221 ALA A N 1
ATOM 1392 C CA . ALA A 1 189 ? 43.888 42.719 56.714 1.00 36.04 221 ALA A CA 1
ATOM 1393 C C . ALA A 1 189 ? 44.767 43.722 57.447 1.00 36.24 221 ALA A C 1
ATOM 1394 O O . ALA A 1 189 ? 45.970 43.508 57.589 1.00 35.10 221 ALA A O 1
ATOM 1396 N N . LEU A 1 190 ? 44.167 44.838 57.877 1.00 39.15 222 LEU A N 1
ATOM 1397 C CA . LEU A 1 190 ? 44.881 45.884 58.642 1.00 38.11 222 LEU A CA 1
ATOM 1398 C C . LEU A 1 190 ? 44.970 45.501 60.118 1.00 38.77 222 LEU A C 1
ATOM 1399 O O . LEU A 1 190 ? 45.953 45.819 60.788 1.00 41.30 222 LEU A O 1
ATOM 1404 N N . VAL A 1 191 ? 43.914 44.852 60.590 1.00 37.23 223 VAL A N 1
ATOM 1405 C CA . VAL A 1 191 ? 43.705 44.412 61.979 1.00 39.18 223 VAL A CA 1
ATOM 1406 C C . VAL A 1 191 ? 43.110 43.008 61.786 1.00 38.03 223 VAL A C 1
ATOM 1407 O O . VAL A 1 191 ? 42.288 42.805 60.877 1.00 36.94 223 VAL A O 1
ATOM 1411 N N . VAL A 1 192 ? 43.552 42.047 62.572 1.00 36.86 224 VAL A N 1
ATOM 1412 C CA . VAL A 1 192 ? 43.134 40.661 62.401 1.00 36.97 224 VAL A CA 1
ATOM 1413 C C . VAL A 1 192 ? 42.620 40.215 63.780 1.00 39.00 224 VAL A C 1
ATOM 1414 O O . VAL A 1 192 ? 43.313 40.363 64.764 1.00 40.66 224 VAL A O 1
ATOM 1418 N N . GLU A 1 193 ? 41.407 39.688 63.839 1.00 40.61 225 GLU A N 1
ATOM 1419 C CA . GLU A 1 193 ? 40.800 39.128 65.021 1.00 40.87 225 GLU A CA 1
ATOM 1420 C C . GLU A 1 193 ? 41.640 37.956 65.530 1.00 43.70 225 GLU A C 1
ATOM 1421 O O . GLU A 1 193 ? 42.122 37.159 64.747 1.00 42.85 225 GLU A O 1
ATOM 1427 N N . SER A 1 194 ? 41.842 37.885 66.847 1.00 45.41 226 SER A N 1
ATOM 1428 C CA . SER A 1 194 ? 42.611 36.811 67.441 1.00 46.56 226 SER A CA 1
ATOM 1429 C C . SER A 1 194 ? 41.960 35.452 67.226 1.00 46.20 226 SER A C 1
ATOM 1430 O O . SER A 1 194 ? 40.755 35.348 67.318 1.00 47.28 226 SER A O 1
ATOM 1433 N N . PRO A 1 195 ? 42.761 34.414 66.924 1.00 47.91 227 PRO A N 1
ATOM 1434 C CA . PRO A 1 195 ? 42.186 33.074 66.839 1.00 51.93 227 PRO A CA 1
ATOM 1435 C C . PRO A 1 195 ? 42.092 32.279 68.177 1.00 53.89 227 PRO A C 1
ATOM 1436 O O . PRO A 1 195 ? 41.664 31.146 68.170 1.00 60.82 227 PRO A O 1
ATOM 1440 N N . VAL A 1 196 ? 42.480 32.876 69.298 1.00 55.23 228 VAL A N 1
ATOM 1441 C CA . VAL A 1 196 ? 42.627 32.201 70.568 1.00 55.84 228 VAL A CA 1
ATOM 1442 C C . VAL A 1 196 ? 41.306 32.396 71.316 1.00 57.66 228 VAL A C 1
ATOM 1443 O O . VAL A 1 196 ? 40.826 33.516 71.469 1.00 59.11 228 VAL A O 1
ATOM 1447 N N . ASP A 1 197 ? 40.714 31.300 71.781 1.00 61.20 229 ASP A N 1
ATOM 1448 C CA . ASP A 1 197 ? 39.411 31.338 72.460 1.00 61.24 229 ASP A CA 1
ATOM 1449 C C . ASP A 1 197 ? 38.331 32.099 71.635 1.00 52.58 229 ASP A C 1
ATOM 1450 O O . ASP A 1 197 ? 37.565 32.886 72.174 1.00 52.97 229 ASP A O 1
ATOM 1455 N N . ASN A 1 198 ? 38.313 31.878 70.320 1.00 46.17 230 ASN A N 1
ATOM 1456 C CA . ASN A 1 198 ? 37.389 32.571 69.430 1.00 43.77 230 ASN A CA 1
ATOM 1457 C C . ASN A 1 198 ? 36.143 31.683 69.249 1.00 41.95 230 ASN A C 1
ATOM 1458 O O . ASN A 1 198 ? 36.267 30.546 68.815 1.00 40.52 230 ASN A O 1
ATOM 1463 N N . PRO A 1 199 ? 34.941 32.172 69.645 1.00 41.62 231 PRO A N 1
ATOM 1464 C CA . PRO A 1 199 ? 33.794 31.253 69.530 1.00 40.66 231 PRO A CA 1
ATOM 1465 C C . PRO A 1 199 ? 33.191 31.126 68.128 1.00 38.13 231 PRO A C 1
ATOM 1466 O O . PRO A 1 199 ? 32.336 30.234 67.939 1.00 35.16 231 PRO A O 1
ATOM 1470 N N . ALA A 1 200 ? 33.666 31.939 67.167 1.00 36.14 232 ALA A N 1
ATOM 1471 C CA . ALA A 1 200 ? 33.066 31.999 65.834 1.00 35.67 232 ALA A CA 1
ATOM 1472 C C . ALA A 1 200 ? 33.518 30.891 64.894 1.00 37.13 232 ALA A C 1
ATOM 1473 O O . ALA A 1 200 ? 33.884 31.151 63.718 1.00 37.51 232 ALA A O 1
ATOM 1475 N N . VAL A 1 201 ? 33.429 29.649 65.372 1.00 38.00 233 VAL A N 1
ATOM 1476 C CA . VAL A 1 201 ? 33.728 28.494 64.530 1.00 37.27 233 VAL A CA 1
ATOM 1477 C C . VAL A 1 201 ? 32.525 28.166 63.619 1.00 36.20 233 VAL A C 1
ATOM 1478 O O . VAL A 1 201 ? 31.347 28.259 64.000 1.00 34.01 233 VAL A O 1
ATOM 1482 N N . ASN A 1 202 ? 32.857 27.733 62.410 1.00 36.40 234 ASN A N 1
ATOM 1483 C CA . ASN A 1 202 ? 31.900 27.398 61.373 1.00 34.61 234 ASN A CA 1
ATOM 1484 C C . ASN A 1 202 ? 31.421 25.947 61.432 1.00 35.61 234 ASN A C 1
ATOM 1485 O O . ASN A 1 202 ? 32.210 25.033 61.485 1.00 36.17 234 ASN A O 1
ATOM 1490 N N . VAL A 1 203 ? 30.111 25.748 61.368 1.00 36.97 235 VAL A N 1
ATOM 1491 C CA . VAL A 1 203 ? 29.503 24.454 61.627 1.00 37.00 235 VAL A CA 1
ATOM 1492 C C . VAL A 1 203 ? 28.544 24.019 60.533 1.00 35.30 235 VAL A C 1
ATOM 1493 O O . VAL A 1 203 ? 27.999 24.847 59.803 1.00 35.63 235 VAL A O 1
ATOM 1497 N N . LEU A 1 204 ? 28.381 22.693 60.422 1.00 36.60 236 LEU A N 1
ATOM 1498 C CA . LEU A 1 204 ? 27.358 22.054 59.561 1.00 37.44 236 LEU A CA 1
ATOM 1499 C C . LEU A 1 204 ? 26.050 22.198 60.327 1.00 37.34 236 LEU A C 1
ATOM 1500 O O . LEU A 1 204 ? 26.030 21.954 61.538 1.00 37.71 236 LEU A O 1
ATOM 1505 N N . VAL A 1 205 ? 24.989 22.658 59.667 1.00 36.67 237 VAL A N 1
ATOM 1506 C CA . VAL A 1 205 ? 23.682 22.852 60.337 1.00 36.35 237 VAL A CA 1
ATOM 1507 C C . VAL A 1 205 ? 22.671 22.118 59.509 1.00 36.12 237 VAL A C 1
ATOM 1508 O O . VAL A 1 205 ? 22.738 22.143 58.290 1.00 38.17 237 VAL A O 1
ATOM 1512 N N . TRP A 1 206 ? 21.761 21.431 60.187 1.00 37.27 238 TRP A N 1
ATOM 1513 C CA . TRP A 1 206 ? 20.638 20.758 59.562 1.00 38.22 238 TRP A CA 1
ATOM 1514 C C . TRP A 1 206 ? 19.373 20.922 60.420 1.00 42.39 238 TRP A C 1
ATOM 1515 O O . TRP A 1 206 ? 19.403 21.446 61.545 1.00 41.06 238 TRP A O 1
ATOM 1526 N N . LYS A 1 207 ? 18.236 20.489 59.900 1.00 45.35 239 LYS A N 1
ATOM 1527 C CA . LYS A 1 207 ? 16.958 20.711 60.579 1.00 45.32 239 LYS A CA 1
ATOM 1528 C C . LYS A 1 207 ? 16.708 19.501 61.476 1.00 48.11 239 LYS A C 1
ATOM 1529 O O . LYS A 1 207 ? 16.950 18.367 61.054 1.00 43.58 239 LYS A O 1
ATOM 1535 N N . GLY A 1 208 ? 16.225 19.750 62.706 1.00 47.56 240 GLY A N 1
ATOM 1536 C CA . GLY A 1 208 ? 16.020 18.707 63.705 1.00 48.15 240 GLY A CA 1
ATOM 1537 C C . GLY A 1 208 ? 15.247 17.473 63.256 1.00 50.75 240 GLY A C 1
ATOM 1538 O O . GLY A 1 208 ? 15.557 16.332 63.663 1.00 50.61 240 GLY A O 1
ATOM 1539 N N . ASP A 1 209 ? 14.255 17.684 62.396 1.00 48.90 241 ASP A N 1
ATOM 1540 C CA . ASP A 1 209 ? 13.478 16.566 61.898 1.00 50.61 241 ASP A CA 1
ATOM 1541 C C . ASP A 1 209 ? 13.991 15.939 60.567 1.00 45.84 241 ASP A C 1
ATOM 1542 O O . ASP A 1 209 ? 13.240 15.292 59.930 1.00 44.41 241 ASP A O 1
ATOM 1547 N N . SER A 1 210 ? 15.240 16.122 60.145 1.00 47.07 242 SER A N 1
ATOM 1548 C CA . SER A 1 210 ? 15.692 15.501 58.884 1.00 49.69 242 SER A CA 1
ATOM 1549 C C . SER A 1 210 ? 15.442 13.985 58.879 1.00 48.76 242 SER A C 1
ATOM 1550 O O . SER A 1 210 ? 15.675 13.311 59.857 1.00 46.99 242 SER A O 1
ATOM 1553 N N . LYS A 1 211 ? 14.984 13.450 57.765 1.00 54.07 243 LYS A N 1
ATOM 1554 C CA . LYS A 1 211 ? 14.917 11.968 57.594 1.00 58.68 243 LYS A CA 1
ATOM 1555 C C . LYS A 1 211 ? 16.326 11.393 57.221 1.00 55.25 243 LYS A C 1
ATOM 1556 O O . LYS A 1 211 ? 16.564 10.184 57.200 1.00 51.31 243 LYS A O 1
ATOM 1562 N N . LYS A 1 212 ? 17.275 12.284 56.985 1.00 53.38 244 LYS A N 1
ATOM 1563 C CA . LYS A 1 212 ? 18.519 11.906 56.389 1.00 51.57 244 LYS A CA 1
ATOM 1564 C C . LYS A 1 212 ? 19.647 11.944 57.374 1.00 50.25 244 LYS A C 1
ATOM 1565 O O . LYS A 1 212 ? 20.782 12.041 56.960 1.00 49.31 244 LYS A O 1
ATOM 1571 N N . VAL A 1 213 ? 19.352 11.778 58.668 1.00 52.62 245 VAL A N 1
ATOM 1572 C CA . VAL A 1 213 ? 20.352 11.999 59.724 1.00 51.16 245 VAL A CA 1
ATOM 1573 C C . VAL A 1 213 ? 21.505 10.998 59.686 1.00 49.33 245 VAL A C 1
ATOM 1574 O O . VAL A 1 213 ? 22.594 11.354 60.108 1.00 51.41 245 VAL A O 1
ATOM 1578 N N . ASP A 1 214 ? 21.299 9.772 59.223 1.00 49.53 246 ASP A N 1
ATOM 1579 C CA . ASP A 1 214 ? 22.452 8.891 59.002 1.00 51.82 246 ASP A CA 1
ATOM 1580 C C . ASP A 1 214 ? 23.446 9.466 58.030 1.00 48.38 246 ASP A C 1
ATOM 1581 O O . ASP A 1 214 ? 24.641 9.485 58.328 1.00 51.23 246 ASP A O 1
ATOM 1586 N N . ALA A 1 215 ? 22.953 9.934 56.883 1.00 45.63 247 ALA A N 1
ATOM 1587 C CA . ALA A 1 215 ? 23.799 10.520 55.843 1.00 45.15 247 ALA A CA 1
ATOM 1588 C C . ALA A 1 215 ? 24.532 11.805 56.344 1.00 43.76 247 ALA A C 1
ATOM 1589 O O . ALA A 1 215 ? 25.742 11.973 56.121 1.00 44.20 247 ALA A O 1
ATOM 1591 N N . ILE A 1 216 ? 23.803 12.698 57.022 1.00 42.24 248 ILE A N 1
ATOM 1592 C CA . ILE A 1 216 ? 24.367 13.975 57.574 1.00 40.91 248 ILE A CA 1
ATOM 1593 C C . ILE A 1 216 ? 25.458 13.704 58.630 1.00 40.16 248 ILE A C 1
ATOM 1594 O O . ILE A 1 216 ? 26.460 14.365 58.652 1.00 38.27 248 ILE A O 1
ATOM 1599 N N . ALA A 1 217 ? 25.264 12.697 59.478 1.00 41.50 249 ALA A N 1
ATOM 1600 C CA . ALA A 1 217 ? 26.312 12.265 60.453 1.00 42.79 249 ALA A CA 1
ATOM 1601 C C . ALA A 1 217 ? 27.553 11.751 59.712 1.00 42.92 249 ALA A C 1
ATOM 1602 O O . ALA A 1 217 ? 28.673 11.948 60.190 1.00 40.43 249 ALA A O 1
ATOM 1604 N N . LYS A 1 218 ? 27.380 11.128 58.536 1.00 44.04 250 LYS A N 1
ATOM 1605 C CA . LYS A 1 218 ? 28.571 10.761 57.719 1.00 45.92 250 LYS A CA 1
ATOM 1606 C C . LYS A 1 218 ? 29.331 12.015 57.183 1.00 43.14 250 LYS A C 1
ATOM 1607 O O . LYS A 1 218 ? 30.535 12.070 57.296 1.00 42.13 250 LYS A O 1
ATOM 1613 N N . LEU A 1 219 ? 28.615 13.020 56.676 1.00 40.06 251 LEU A N 1
ATOM 1614 C CA . LEU A 1 219 ? 29.210 14.264 56.212 1.00 39.06 251 LEU A CA 1
ATOM 1615 C C . LEU A 1 219 ? 29.895 14.991 57.371 1.00 40.79 251 LEU A C 1
ATOM 1616 O O . LEU A 1 219 ? 31.062 15.464 57.254 1.00 39.30 251 LEU A O 1
ATOM 1621 N N . GLU A 1 220 ? 29.217 15.068 58.514 1.00 41.15 252 GLU A N 1
ATOM 1622 C CA . GLU A 1 220 ? 29.869 15.614 59.715 1.00 42.42 252 GLU A CA 1
ATOM 1623 C C . GLU A 1 220 ? 31.235 14.915 60.008 1.00 43.20 252 GLU A C 1
ATOM 1624 O O . GLU A 1 220 ? 32.249 15.588 60.230 1.00 42.05 252 GLU A O 1
ATOM 1630 N N . LYS A 1 221 ? 31.265 13.581 60.013 1.00 44.62 253 LYS A N 1
ATOM 1631 C CA . LYS A 1 221 ? 32.493 12.843 60.267 1.00 47.20 253 LYS A CA 1
ATOM 1632 C C . LYS A 1 221 ? 33.566 13.186 59.188 1.00 47.11 253 LYS A C 1
ATOM 1633 O O . LYS A 1 221 ? 34.709 13.504 59.543 1.00 46.18 253 LYS A O 1
ATOM 1639 N N . LEU A 1 222 ? 33.172 13.268 57.904 1.00 45.97 254 LEU A N 1
ATOM 1640 C CA . LEU A 1 222 ? 34.115 13.632 56.827 1.00 43.78 254 LEU A CA 1
ATOM 1641 C C . LEU A 1 222 ? 34.698 15.077 56.971 1.00 44.07 254 LEU A C 1
ATOM 1642 O O . LEU A 1 222 ? 35.915 15.306 56.802 1.00 43.80 254 LEU A O 1
ATOM 1647 N N . LEU A 1 223 ? 33.838 16.036 57.331 1.00 43.60 255 LEU A N 1
ATOM 1648 C CA . LEU A 1 223 ? 34.242 17.431 57.587 1.00 42.29 255 LEU A CA 1
ATOM 1649 C C . LEU A 1 223 ? 35.218 17.614 58.757 1.00 41.60 255 LEU A C 1
ATOM 1650 O O . LEU A 1 223 ? 35.892 18.622 58.818 1.00 38.74 255 LEU A O 1
ATOM 1655 N N . HIS A 1 224 ? 35.250 16.654 59.686 1.00 44.94 256 HIS A N 1
ATOM 1656 C CA A HIS A 1 224 ? 36.191 16.674 60.829 0.50 45.12 256 HIS A CA 1
ATOM 1657 C CA B HIS A 1 224 ? 36.111 16.688 60.884 0.50 45.97 256 HIS A CA 1
ATOM 1658 C C . HIS A 1 224 ? 37.201 15.612 60.742 1.00 46.94 256 HIS A C 1
ATOM 1659 O O . HIS A 1 224 ? 37.733 15.187 61.717 1.00 49.74 256 HIS A O 1
ATOM 1672 N N . SER A 1 225 ? 37.513 15.185 59.515 1.00 47.34 257 SER A N 1
ATOM 1673 C CA . SER A 1 225 ? 38.557 14.211 59.271 1.00 48.23 257 SER A CA 1
ATOM 1674 C C . SER A 1 225 ? 39.938 14.857 59.157 1.00 48.52 257 SER A C 1
ATOM 1675 O O . SER A 1 225 ? 40.048 16.059 58.970 1.00 49.22 257 SER A O 1
ATOM 1678 N N . ASP A 1 226 ? 40.981 14.021 59.229 1.00 51.16 258 ASP A N 1
ATOM 1679 C CA A ASP A 1 226 ? 42.374 14.434 59.068 0.50 53.15 258 ASP A CA 1
ATOM 1680 C CA B ASP A 1 226 ? 42.334 14.498 59.083 0.50 51.67 258 ASP A CA 1
ATOM 1681 C C . ASP A 1 226 ? 42.589 14.895 57.623 1.00 50.65 258 ASP A C 1
ATOM 1682 O O . ASP A 1 226 ? 43.328 15.833 57.358 1.00 51.76 258 ASP A O 1
ATOM 1691 N N . GLU A 1 227 ? 41.929 14.231 56.699 1.00 49.41 259 GLU A N 1
ATOM 1692 C CA . GLU A 1 227 ? 41.963 14.598 55.259 1.00 50.83 259 GLU A CA 1
ATOM 1693 C C . GLU A 1 227 ? 41.442 16.014 54.990 1.00 47.75 259 GLU A C 1
ATOM 1694 O O . GLU A 1 227 ? 42.102 16.840 54.319 1.00 47.49 259 GLU A O 1
ATOM 1700 N N . VAL A 1 228 ? 40.291 16.335 55.560 1.00 46.24 260 VAL A N 1
ATOM 1701 C CA . VAL A 1 228 ? 39.795 17.709 55.455 1.00 43.97 260 VAL A CA 1
ATOM 1702 C C . VAL A 1 228 ? 40.702 18.748 56.140 1.00 44.47 260 VAL A C 1
ATOM 1703 O O . VAL A 1 228 ? 40.869 19.831 55.607 1.00 42.56 260 VAL A O 1
ATOM 1707 N N . LYS A 1 229 ? 41.297 18.421 57.297 1.00 48.29 261 LYS A N 1
ATOM 1708 C CA . LYS A 1 229 ? 42.217 19.363 57.961 1.00 47.91 261 LYS A CA 1
ATOM 1709 C C . LYS A 1 229 ? 43.431 19.671 57.051 1.00 48.25 261 LYS A C 1
ATOM 1710 O O . LYS A 1 229 ? 43.815 20.846 56.891 1.00 48.15 261 LYS A O 1
ATOM 1716 N N . GLN A 1 230 ? 43.983 18.619 56.450 1.00 48.42 262 GLN A N 1
ATOM 1717 C CA . GLN A 1 230 ? 45.135 18.722 55.569 1.00 51.82 262 GLN A CA 1
ATOM 1718 C C . GLN A 1 230 ? 44.758 19.492 54.319 1.00 47.61 262 GLN A C 1
ATOM 1719 O O . GLN A 1 230 ? 45.486 20.368 53.912 1.00 49.06 262 GLN A O 1
ATOM 1725 N N . TYR A 1 231 ? 43.618 19.200 53.725 1.00 46.35 263 TYR A N 1
ATOM 1726 C CA . TYR A 1 231 ? 43.136 20.051 52.638 1.00 46.58 263 TYR A CA 1
ATOM 1727 C C . TYR A 1 231 ? 43.081 21.546 53.053 1.00 45.12 263 TYR A C 1
ATOM 1728 O O . TYR A 1 231 ? 43.558 22.402 52.315 1.00 48.42 263 TYR A O 1
ATOM 1737 N N . ILE A 1 232 ? 42.522 21.864 54.213 1.00 44.96 264 ILE A N 1
ATOM 1738 C CA . ILE A 1 232 ? 42.418 23.277 54.641 1.00 44.13 264 ILE A CA 1
ATOM 1739 C C . ILE A 1 232 ? 43.803 23.872 54.822 1.00 45.88 264 ILE A C 1
ATOM 1740 O O . ILE A 1 232 ? 44.061 24.976 54.374 1.00 45.20 264 ILE A O 1
ATOM 1745 N N . GLU A 1 233 ? 44.706 23.130 55.441 1.00 48.78 265 GLU A N 1
ATOM 1746 C CA . GLU A 1 233 ? 46.050 23.662 55.719 1.00 51.01 265 GLU A CA 1
ATOM 1747 C C . GLU A 1 233 ? 46.858 23.835 54.430 1.00 51.44 265 GLU A C 1
ATOM 1748 O O . GLU A 1 233 ? 47.655 24.730 54.338 1.00 51.42 265 GLU A O 1
ATOM 1754 N N . LYS A 1 234 ? 46.634 22.974 53.442 1.00 51.60 266 LYS A N 1
ATOM 1755 C CA . LYS A 1 234 ? 47.317 23.084 52.159 1.00 53.57 266 LYS A CA 1
ATOM 1756 C C . LYS A 1 234 ? 46.740 24.236 51.384 1.00 50.55 266 LYS A C 1
ATOM 1757 O O . LYS A 1 234 ? 47.471 25.001 50.822 1.00 55.30 266 LYS A O 1
ATOM 1763 N N . THR A 1 235 ? 45.431 24.386 51.377 1.00 47.55 267 THR A N 1
ATOM 1764 C CA . THR A 1 235 ? 44.766 25.357 50.501 1.00 47.17 267 THR A CA 1
ATOM 1765 C C . THR A 1 235 ? 44.903 26.823 50.994 1.00 45.06 267 THR A C 1
ATOM 1766 O O . THR A 1 235 ? 45.127 27.743 50.206 1.00 49.69 267 THR A O 1
ATOM 1770 N N . TRP A 1 236 ? 44.807 27.018 52.299 1.00 45.77 268 TRP A N 1
ATOM 1771 C CA . TRP A 1 236 ? 44.944 28.320 52.968 1.00 43.35 268 TRP A CA 1
ATOM 1772 C C . TRP A 1 236 ? 46.081 28.300 53.921 1.00 44.76 268 TRP A C 1
ATOM 1773 O O . TRP A 1 236 ? 45.945 27.771 55.007 1.00 48.44 268 TRP A O 1
ATOM 1784 N N . SER A 1 237 ? 47.228 28.848 53.541 1.00 47.91 269 SER A N 1
ATOM 1785 C CA . SER A 1 237 ? 48.341 29.062 54.498 1.00 50.41 269 SER A CA 1
ATOM 1786 C C . SER A 1 237 ? 48.553 30.548 54.711 1.00 51.60 269 SER A C 1
ATOM 1787 O O . SER A 1 237 ? 49.545 30.910 55.206 1.00 53.69 269 SER A O 1
ATOM 1790 N N . ASP A 1 238 ? 47.596 31.383 54.311 1.00 56.26 270 ASP A N 1
ATOM 1791 C CA . ASP A 1 238 ? 47.655 32.854 54.382 1.00 56.72 270 ASP A CA 1
ATOM 1792 C C . ASP A 1 238 ? 46.908 33.345 55.583 1.00 54.69 270 ASP A C 1
ATOM 1793 O O . ASP A 1 238 ? 46.497 34.496 55.596 1.00 50.82 270 ASP A O 1
ATOM 1798 N N . GLY A 1 239 ? 46.655 32.442 56.539 1.00 56.83 271 GLY A N 1
ATOM 1799 C CA . GLY A 1 239 ? 45.914 32.742 57.776 1.00 51.97 271 GLY A CA 1
ATOM 1800 C C . GLY A 1 239 ? 44.421 33.029 57.690 1.00 50.72 271 GLY A C 1
ATOM 1801 O O . GLY A 1 239 ? 43.808 33.354 58.712 1.00 51.01 271 GLY A O 1
ATOM 1802 N N . SER A 1 240 ? 43.806 32.901 56.502 1.00 45.21 272 SER A N 1
ATOM 1803 C CA . SER A 1 240 ? 42.376 33.268 56.326 1.00 41.56 272 SER A CA 1
ATOM 1804 C C . SER A 1 240 ? 41.358 32.221 56.774 1.00 37.71 272 SER A C 1
ATOM 1805 O O . SER A 1 240 ? 40.186 32.543 57.080 1.00 33.52 272 SER A O 1
ATOM 1808 N N . VAL A 1 241 ? 41.804 30.977 56.832 1.00 37.23 273 VAL A N 1
ATOM 1809 C CA . VAL A 1 241 ? 40.925 29.862 57.162 1.00 38.52 273 VAL A CA 1
ATOM 1810 C C . VAL A 1 241 ? 41.774 28.937 58.012 1.00 39.73 273 VAL A C 1
ATOM 1811 O O . VAL A 1 241 ? 42.772 28.423 57.541 1.00 39.36 273 VAL A O 1
ATOM 1815 N N . ILE A 1 242 ? 41.381 28.744 59.270 1.00 41.50 274 ILE A N 1
ATOM 1816 C CA . ILE A 1 242 ? 42.165 27.941 60.233 1.00 40.58 274 ILE A CA 1
ATOM 1817 C C . ILE A 1 242 ? 41.312 26.752 60.671 1.00 39.56 274 ILE A C 1
ATOM 1818 O O . ILE A 1 242 ? 40.203 26.957 61.128 1.00 38.59 274 ILE A O 1
ATOM 1823 N N . PRO A 1 243 ? 41.807 25.500 60.543 1.00 41.21 275 PRO A N 1
ATOM 1824 C CA . PRO A 1 243 ? 41.065 24.398 61.126 1.00 41.47 275 PRO A CA 1
ATOM 1825 C C . PRO A 1 243 ? 40.750 24.608 62.633 1.00 43.54 275 PRO A C 1
ATOM 1826 O O . PRO A 1 243 ? 41.619 25.072 63.385 1.00 41.28 275 PRO A O 1
ATOM 1830 N N . ALA A 1 244 ? 39.568 24.176 63.084 1.00 44.26 276 ALA A N 1
ATOM 1831 C CA . ALA A 1 244 ? 39.159 24.361 64.494 1.00 45.40 276 ALA A CA 1
ATOM 1832 C C . ALA A 1 244 ? 39.211 23.062 65.264 1.00 48.44 276 ALA A C 1
ATOM 1833 O O . ALA A 1 244 ? 38.515 22.932 66.225 1.00 52.20 276 ALA A O 1
ATOM 1835 N N . PHE A 1 245 ? 40.010 22.098 64.799 1.00 50.76 277 PHE A N 1
ATOM 1836 C CA . PHE A 1 245 ? 40.129 20.730 65.378 1.00 52.48 277 PHE A CA 1
ATOM 1837 C C . PHE A 1 245 ? 41.505 20.192 64.938 1.00 55.82 277 PHE A C 1
ATOM 1838 O O . PHE A 1 245 ? 42.332 20.904 64.328 1.00 56.26 277 PHE A O 1
#

Foldseek 3Di:
DQEEFEEEEAVPPTVVLVVCCQVPPSVVLSYHYDYHHDHADPPRLVCLQVPNGQKYWYFFPQLVVVCCVVPVAQKDWADFFKDFWKFKFAPQDLAPVVQDQQFEEEAEDDQRRQQVLQVLVVVVVQWAADPPRDHLVRIHGPGHYYYDYDHQLCQLVCNVPGGIYIHTLSNCVVNVHFCQPTGSGTHDPPPDRGGIIMMHHPPRPCVVSVVSVSDSSNDPSSQVVQCVVDVSRRMHTPD

Nearest PDB structures (foldseek):
  3up9-assembly1_A  TM=1.004E+00  e=3.550E-55  Schaalia dentiphila ATCC 17982
  4qhq-assembly1_A  TM=9.491E-01  e=1.301E-26  Burkholderia cenocepacia J2315
  3tqw-assembly2_B  TM=9.409E-01  e=1.028E-25  Coxiella burnetii
  4yah-assembly1_X  TM=9.423E-01  e=1.655E-24  Escherichia coli K-12
  3k2d-assembly2_B  TM=9.413E-01  e=3.101E-22  Vibrio vulnificus

Sequence (239 aa):
DVVTLTTVGATPSPHAKILTYINDNLAADAGIKLDIVEYTDYVQPNTALNDGDLDANFYQTVPYLENAEKQFGYNFEAGEGIHLEPLGVFSNKHKSLDELPDGGTIGIISDTANQSRALELLATQGLVSIPEGDVNINTVTKLKNFDFREVEGPQLVRSLDDFDYAVINGNFAQEGGKTISGDALVVESPVDNPAVNVLVWKGDSKKVDAIAKLEKLLHHSDDEVKQYIEKTWSDGSVIPAF